Protein AF-0000000083109518 (afdb_homodimer)

Radius of gyration: 21.61 Å; Cα contacts (8 Å, |Δi|>4): 965; chains: 2; bounding box: 37×69×48 Å

Nearest PDB structures (foldseek):
  7pvi-assembly1_BBB  TM=9.548E-01  e=1.052E-19  Coxiella burnetii RSA 493
  2c0z-assembly1_A-2  TM=9.349E-01  e=2.456E-20  Streptomyces niveus NCIMB 11891
  1dzt-assembly1_B  TM=9.595E-01  e=1.741E-19  Salmonella enterica subsp. enterica serovar Typhimurium
  6c46-assembly3_E-2  TM=9.331E-01  e=9.950E-20  Elizabethkingia anophelis NUHP1
  3ryk-assembly1_B  TM=9.594E-01  e=7.460E-19  Bacillus anthracis str. Ames

pLDDT: mean 97.0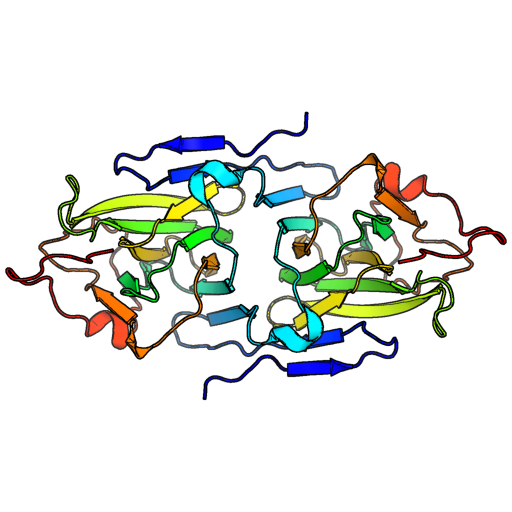, std 6.43, range [34.53, 98.94]

Secondary structure (DSSP, 8-state):
---PPEEEE-SSTT-EEEE---EEETTEEEEEEEETTTTHHHHTT----EEEEEEE-STTBEEEEEEE-TTS---EEEEEEESEEEEEEEE-BTT-TTTT-EEEEEEETTS-EEEEE-TTEEEEEEESSTTEEEEEEESS---GGGEEE--TT-TTT----SS--B---HHHHTPPP--TT---B--/---PPEEEE-SSTT-EEEE---EEETTEEEEEEEETTTTHHHHTT----EEEEEEE-STTBEEEEEEE-TTS---EEEEEEESEEEEEEEE-BTT-TTTT-EEEEEEETTS-EEEEE-TTEEEEEEESSTTEEEEEEESS---GGGEEE--TT-TTT----SS--B---HHHHTPPP--TT---B--

InterPro domains:
  IPR000888 dTDP-4-dehydrorhamnose 3,5-epimerase-like [PF00908] (10-177)
  IPR000888 dTDP-4-dehydrorhamnose 3,5-epimerase-like [PTHR21047] (5-179)
  IPR000888 dTDP-4-dehydrorhamnose 3,5-epimerase-like [cd00438] (10-175)
  IPR011051 RmlC-like cupin domain superfamily [SSF51182] (5-178)
  IPR014710 RmlC-like jelly roll fold [G3DSA:2.60.120.10] (5-183)

Organism: NCBI:txid185642

Solvent-accessible surface area (backbone atoms only — not comparable to full-atom values): 19608 Å² total; per-residue (Å²): 126,81,82,70,67,44,79,40,84,50,97,47,87,81,35,32,39,35,37,41,63,70,47,72,57,95,47,33,37,41,31,62,76,43,42,50,76,79,40,32,91,78,49,61,90,62,50,67,30,26,29,37,39,37,36,34,46,42,53,21,22,35,52,45,25,38,34,37,38,72,97,47,41,34,36,38,38,38,32,32,70,29,45,26,32,44,37,36,39,31,33,29,32,44,87,42,96,54,53,56,39,68,52,72,43,81,35,32,43,88,62,48,46,29,48,36,38,46,58,38,35,32,37,31,36,30,26,70,26,54,56,15,25,37,40,37,42,21,47,33,63,92,49,78,92,36,53,46,58,36,31,66,76,25,74,85,58,56,65,83,66,92,50,73,76,37,72,56,51,73,68,40,70,64,34,55,66,87,51,94,79,63,66,57,40,74,126,126,79,83,70,67,44,80,40,84,49,98,49,86,81,34,32,40,35,37,40,63,70,45,72,59,95,46,33,36,40,32,61,77,42,43,49,79,79,41,31,90,78,49,61,88,60,50,66,30,28,29,36,38,36,37,34,47,43,53,21,22,36,50,45,26,37,31,39,38,71,98,46,41,35,37,38,38,37,33,31,70,30,45,27,32,43,38,36,39,32,32,30,31,44,88,42,95,52,53,57,39,67,54,72,44,81,35,31,44,89,63,50,47,29,47,36,38,46,59,38,35,34,36,30,36,29,27,69,26,55,56,15,24,39,40,37,43,22,46,33,64,92,50,78,92,37,52,48,56,38,31,66,78,25,75,87,59,56,64,83,66,92,52,72,78,38,73,55,50,74,69,40,69,62,33,54,67,85,51,93,78,62,68,57,40,73,128

Foldseek 3Di:
DQDFWDWADDPFPLWIKIAWDWDADPVGIDIDLDDCVSCCVNQPPFDFDDKDKDWAADAQEKEFQKAFAPPQFKKKKKAKQAAKKWKKKAAQEFPGPRHLEMDTDIHHHPRRMITIGGGQITIMMGGRDGGIMMMMTIRGDDDPVGMAGEAPPQVSNNDDDPDNHDDYDPVNHPHDHDDPPRRGHYD/DQDFWDWADDPFPLWIKIAWDWDADPVGIDIDLDDCVSCCVNQPPFDFDDKDKDWAADAQEKEFQKAFAPPQFKKKKKAKQAAKKWKKKAAQEFPGPCHLEMDTDIHHHPRRMITIGGGQITIMMGGRDGGIMMMMTIRGDDDPVGMAGEAPPAVSNNDDDPDNHDDYDPVNHPHDHDDPPRRGHYD

Structure (mmCIF, N/CA/C/O backbone):
data_AF-0000000083109518-model_v1
#
loop_
_entity.id
_entity.type
_entity.pdbx_description
1 polymer 'dTDP-4-dehydrorhamnose 3,5-epimerase'
#
loop_
_atom_site.group_PDB
_atom_site.id
_atom_site.type_symbol
_atom_site.label_atom_id
_atom_site.label_alt_id
_atom_site.label_comp_id
_atom_site.label_asym_id
_atom_site.label_entity_id
_atom_site.label_seq_id
_atom_site.pdbx_PDB_ins_code
_atom_site.Cartn_x
_atom_site.Cartn_y
_atom_site.Cartn_z
_atom_site.occupancy
_atom_site.B_iso_or_equiv
_atom_site.auth_seq_id
_atom_site.auth_comp_id
_atom_site.auth_asym_id
_atom_site.auth_atom_id
_atom_site.pdbx_PDB_model_num
ATOM 1 N N . MET A 1 1 ? 0.951 -18.609 16.203 1 34.62 1 MET A N 1
ATOM 2 C CA . MET A 1 1 ? 0.226 -17.359 16.312 1 34.62 1 MET A CA 1
ATOM 3 C C . MET A 1 1 ? 0.964 -16.234 15.586 1 34.62 1 MET A C 1
ATOM 5 O O . MET A 1 1 ? 2.096 -15.898 15.938 1 34.62 1 MET A O 1
ATOM 9 N N . GLY A 1 2 ? 1.002 -16.172 14.336 1 49.41 2 GLY A N 1
ATOM 10 C CA . GLY A 1 2 ? 1.868 -15.227 13.656 1 49.41 2 GLY A CA 1
ATOM 11 C C . GLY A 1 2 ? 1.838 -13.844 14.281 1 49.41 2 GLY A C 1
ATOM 12 O O . GLY A 1 2 ? 0.855 -13.461 14.922 1 49.41 2 GLY A O 1
ATOM 13 N N . ASP A 1 3 ? 2.959 -13.141 14.539 1 65.94 3 ASP A N 1
ATOM 14 C CA . ASP A 1 3 ? 3.111 -11.953 15.367 1 65.94 3 ASP A CA 1
ATOM 15 C C . ASP A 1 3 ? 2.195 -10.828 14.891 1 65.94 3 ASP A C 1
ATOM 17 O O . ASP A 1 3 ? 2.17 -10.508 13.695 1 65.94 3 ASP A O 1
ATOM 21 N N . ARG A 1 4 ? 0.97 -10.477 15.562 1 85.56 4 ARG A N 1
ATOM 22 C CA . ARG A 1 4 ? 0.006 -9.391 15.398 1 85.56 4 ARG A CA 1
ATOM 23 C C . ARG A 1 4 ? 0.699 -8.031 15.438 1 85.56 4 ARG A C 1
ATOM 25 O O . ARG A 1 4 ? 1.748 -7.879 16.062 1 85.56 4 ARG A O 1
ATOM 32 N N . MET A 1 5 ? 0.132 -7.145 14.703 1 97 5 MET A N 1
ATOM 33 C CA . MET A 1 5 ? 0.618 -5.77 14.75 1 97 5 MET A CA 1
ATOM 34 C C . MET A 1 5 ? 0.521 -5.203 16.156 1 97 5 MET A C 1
ATOM 36 O O . MET A 1 5 ? -0.454 -5.461 16.875 1 97 5 MET A O 1
ATOM 40 N N . LYS A 1 6 ? 1.567 -4.52 16.641 1 97.69 6 LYS A N 1
ATOM 41 C CA . LYS A 1 6 ? 1.566 -3.842 17.922 1 97.69 6 LYS A CA 1
ATOM 42 C C . LYS A 1 6 ? 1.083 -2.4 17.797 1 97.69 6 LYS A C 1
ATOM 44 O O . LYS A 1 6 ? 1.594 -1.645 16.969 1 97.69 6 LYS A O 1
ATOM 49 N N . ILE A 1 7 ? 0.117 -2.053 18.578 1 98.19 7 ILE A N 1
ATOM 50 C CA . ILE A 1 7 ? -0.426 -0.698 18.562 1 98.19 7 ILE A CA 1
ATOM 51 C C . ILE A 1 7 ? 0.072 0.06 19.797 1 98.19 7 ILE A C 1
ATOM 53 O O . ILE A 1 7 ? -0.137 -0.379 20.938 1 98.19 7 ILE A O 1
ATOM 57 N N . LEU A 1 8 ? 0.735 1.133 19.609 1 98.38 8 LEU A N 1
ATOM 58 C CA . LEU A 1 8 ? 1.332 1.926 20.688 1 98.38 8 LEU A CA 1
ATOM 59 C C . LEU A 1 8 ? 0.688 3.307 20.766 1 98.38 8 LEU A C 1
ATOM 61 O O . LEU A 1 8 ? 0.347 3.895 19.734 1 98.38 8 LEU A O 1
ATOM 65 N N . ASP A 1 9 ? 0.615 3.818 21.953 1 98.5 9 ASP A N 1
ATOM 66 C CA . ASP A 1 9 ? 0.083 5.16 22.156 1 98.5 9 ASP A CA 1
ATOM 67 C C . ASP A 1 9 ? 1.121 6.223 21.797 1 98.5 9 ASP A C 1
ATOM 69 O O . ASP A 1 9 ? 2.326 5.977 21.891 1 98.5 9 ASP A O 1
ATOM 73 N N . THR A 1 10 ? 0.633 7.32 21.375 1 98.62 10 THR A N 1
ATOM 74 C CA . THR A 1 10 ? 1.399 8.562 21.328 1 98.62 10 THR A CA 1
ATOM 75 C C . THR A 1 10 ? 0.906 9.539 22.391 1 98.62 10 THR A C 1
ATOM 77 O O . THR A 1 10 ? -0.062 9.25 23.109 1 98.62 10 THR A O 1
ATOM 80 N N . PRO A 1 11 ? 1.556 10.672 22.5 1 98.44 11 PRO A N 1
ATOM 81 C CA . PRO A 1 11 ? 1.089 11.641 23.5 1 98.44 11 PRO A CA 1
ATOM 82 C C . PRO A 1 11 ? -0.276 12.227 23.156 1 98.44 11 PRO A C 1
ATOM 84 O O . PRO A 1 11 ? -0.896 12.891 23.984 1 98.44 11 PRO A O 1
ATOM 87 N N . ILE A 1 12 ? -0.712 12.102 21.969 1 98.75 12 ILE A N 1
ATOM 88 C CA . ILE A 1 12 ? -2.01 12.625 21.562 1 98.75 12 ILE A CA 1
ATOM 89 C C . ILE A 1 12 ? -3.004 11.484 21.391 1 98.75 12 ILE A C 1
ATOM 91 O O . ILE A 1 12 ? -2.756 10.539 20.641 1 98.75 12 ILE A O 1
ATOM 95 N N . ALA A 1 13 ? -4.148 11.648 21.984 1 97.19 13 ALA A N 1
ATOM 96 C CA . ALA A 1 13 ? -5.172 10.602 21.969 1 97.19 13 ALA A CA 1
ATOM 97 C C . ALA A 1 13 ? -5.59 10.258 20.547 1 97.19 13 ALA A C 1
ATOM 99 O O . ALA A 1 13 ? -5.715 11.148 19.703 1 97.19 13 ALA A O 1
ATOM 100 N N . ASP A 1 14 ? -5.812 8.938 20.203 1 97.62 14 ASP A N 1
ATOM 101 C CA . ASP A 1 14 ? -6.328 8.359 18.969 1 97.62 14 ASP A CA 1
ATOM 102 C C . ASP A 1 14 ? -5.25 8.312 17.891 1 97.62 14 ASP A C 1
ATOM 104 O O . ASP A 1 14 ? -5.395 7.613 16.891 1 97.62 14 ASP A O 1
ATOM 108 N N . LEU A 1 15 ? -4.242 9.227 18.047 1 98.81 15 LEU A N 1
ATOM 109 C CA . LEU A 1 15 ? -3.055 9.109 17.203 1 98.81 15 LEU A CA 1
ATOM 110 C C . LEU A 1 15 ? -2.186 7.938 17.656 1 98.81 15 LEU A C 1
ATOM 112 O O . LEU A 1 15 ? -1.771 7.879 18.812 1 98.81 15 LEU A O 1
ATOM 116 N N . LYS A 1 16 ? -1.93 6.996 16.75 1 98.88 16 LYS A N 1
ATOM 117 C CA . LYS A 1 16 ? -1.271 5.77 17.203 1 98.88 16 LYS A CA 1
ATOM 118 C C . LYS A 1 16 ? -0.041 5.469 16.344 1 98.88 16 LYS A C 1
ATOM 120 O O . LYS A 1 16 ? 0.032 5.867 15.188 1 98.88 16 LYS A O 1
ATOM 125 N N . LEU A 1 17 ? 0.929 4.855 16.953 1 98.88 17 LEU A N 1
ATOM 126 C CA . LEU A 1 17 ? 2.027 4.199 16.266 1 98.88 17 LEU A CA 1
ATOM 127 C C . LEU A 1 17 ? 1.794 2.693 16.172 1 98.88 17 LEU A C 1
ATOM 129 O O . LEU A 1 17 ? 1.458 2.057 17.172 1 98.88 17 LEU A O 1
ATOM 133 N N . VAL A 1 18 ? 1.899 2.137 14.977 1 98.69 18 VAL A N 1
ATOM 134 C CA . VAL A 1 18 ? 1.682 0.708 14.773 1 98.69 18 VAL A CA 1
ATOM 135 C C . VAL A 1 18 ? 2.975 0.054 14.289 1 98.69 18 VAL A C 1
ATOM 137 O O . VAL A 1 18 ? 3.637 0.567 13.383 1 98.69 18 VAL A O 1
ATOM 140 N N . GLU A 1 19 ? 3.348 -1.034 14.852 1 98.38 19 GLU A N 1
ATOM 141 C CA . GLU A 1 19 ? 4.559 -1.764 14.492 1 98.38 19 GLU A CA 1
ATOM 142 C C . GLU A 1 19 ? 4.227 -3.148 13.945 1 98.38 19 GLU A C 1
ATOM 144 O O . GLU A 1 19 ? 3.521 -3.926 14.594 1 98.38 19 GLU A O 1
ATOM 149 N N . SER A 1 20 ? 4.746 -3.414 12.773 1 97.88 20 SER A N 1
ATOM 150 C CA . SER A 1 20 ? 4.66 -4.754 12.195 1 97.88 20 SER A CA 1
ATOM 151 C C . SER A 1 20 ? 5.922 -5.562 12.484 1 97.88 20 SER A C 1
ATOM 153 O O . SER A 1 20 ? 6.918 -5.016 12.969 1 97.88 20 SER A O 1
ATOM 155 N N . THR A 1 21 ? 5.809 -6.816 12.219 1 95.44 21 THR A N 1
ATOM 156 C CA . THR A 1 21 ? 6.957 -7.699 12.383 1 95.44 21 THR A CA 1
ATOM 157 C C . THR A 1 21 ? 7.371 -8.305 11.039 1 95.44 21 THR A C 1
ATOM 159 O O . THR A 1 21 ? 6.676 -9.164 10.5 1 95.44 21 THR A O 1
ATOM 162 N N . PRO A 1 22 ? 8.5 -7.875 10.594 1 96.19 22 PRO A N 1
ATOM 163 C CA . PRO A 1 22 ? 8.969 -8.453 9.336 1 96.19 22 PRO A CA 1
ATOM 164 C C . PRO A 1 22 ? 9.469 -9.891 9.5 1 96.19 22 PRO A C 1
ATOM 166 O O . PRO A 1 22 ? 10.078 -10.227 10.516 1 96.19 22 PRO A O 1
ATOM 169 N N . HIS A 1 23 ? 9.141 -10.75 8.547 1 95.44 23 HIS A N 1
ATOM 170 C CA . HIS A 1 23 ? 9.773 -12.055 8.398 1 95.44 23 HIS A CA 1
ATOM 171 C C . HIS A 1 23 ? 10.961 -11.984 7.445 1 95.44 23 HIS A C 1
ATOM 173 O O . HIS A 1 23 ? 10.82 -11.539 6.305 1 95.44 23 HIS A O 1
ATOM 179 N N . ARG A 1 24 ? 12.047 -12.484 7.922 1 95.12 24 ARG A N 1
ATOM 180 C CA . ARG A 1 24 ? 13.266 -12.406 7.113 1 95.12 24 ARG A CA 1
ATOM 181 C C . ARG A 1 24 ? 13.867 -13.789 6.895 1 95.12 24 ARG A C 1
ATOM 183 O O . ARG A 1 24 ? 13.82 -14.641 7.785 1 95.12 24 ARG A O 1
ATOM 190 N N . ASP A 1 25 ? 14.383 -14.031 5.691 1 93.62 25 ASP A N 1
ATOM 191 C CA . ASP A 1 25 ? 15.156 -15.219 5.344 1 93.62 25 ASP A CA 1
ATOM 192 C C . ASP A 1 25 ? 16.219 -14.898 4.289 1 93.62 25 ASP A C 1
ATOM 194 O O . ASP A 1 25 ? 16.516 -13.727 4.051 1 93.62 25 ASP A O 1
ATOM 198 N N . ALA A 1 26 ? 16.844 -15.906 3.721 1 92.69 26 ALA A N 1
ATOM 199 C CA . ALA A 1 26 ? 17.953 -15.703 2.801 1 92.69 26 ALA A CA 1
ATOM 200 C C . ALA A 1 26 ? 17.5 -14.984 1.534 1 92.69 26 ALA A C 1
ATOM 202 O O . ALA A 1 26 ? 18.297 -14.352 0.843 1 92.69 26 ALA A O 1
ATOM 203 N N . ARG A 1 27 ? 16.297 -15.031 1.227 1 94.19 27 ARG A N 1
ATOM 204 C CA . ARG A 1 27 ? 15.766 -14.445 -0.001 1 94.19 27 ARG A CA 1
ATOM 205 C C . ARG A 1 27 ? 15.461 -12.961 0.184 1 94.19 27 ARG A C 1
ATOM 207 O O . ARG A 1 27 ? 15.273 -12.234 -0.793 1 94.19 27 ARG A O 1
ATOM 214 N N . GLY A 1 28 ? 15.289 -12.477 1.465 1 96.88 28 GLY A N 1
ATOM 215 C CA . GLY A 1 28 ? 14.938 -11.102 1.771 1 96.88 28 GLY A CA 1
ATOM 216 C C . GLY A 1 28 ? 13.969 -10.977 2.934 1 96.88 28 GLY A C 1
ATOM 217 O O . GLY A 1 28 ? 14.234 -11.492 4.023 1 96.88 28 GLY A O 1
ATOM 218 N N . ALA A 1 29 ? 12.906 -10.266 2.623 1 97.19 29 ALA A N 1
ATOM 219 C CA . ALA A 1 29 ? 11.977 -10.016 3.725 1 97.19 29 ALA A CA 1
ATOM 220 C C . ALA A 1 29 ? 10.539 -9.984 3.23 1 97.19 29 ALA A C 1
ATOM 222 O O . ALA A 1 29 ? 10.281 -9.797 2.037 1 97.19 29 ALA A O 1
ATOM 223 N N . PHE A 1 30 ? 9.672 -10.273 4.082 1 97.19 30 PHE A N 1
ATOM 224 C CA . PHE A 1 30 ? 8.227 -10.164 3.904 1 97.19 30 PHE A CA 1
ATOM 225 C C . PHE A 1 30 ? 7.578 -9.523 5.125 1 97.19 30 PHE A C 1
ATOM 227 O O . PHE A 1 30 ? 7.844 -9.922 6.258 1 97.19 30 PHE A O 1
ATOM 234 N N . VAL A 1 31 ? 6.723 -8.492 4.887 1 97.31 31 VAL A N 1
ATOM 235 C CA . VAL A 1 31 ? 6.117 -7.789 6.016 1 97.31 31 VAL A CA 1
ATOM 236 C C . VAL A 1 31 ? 4.66 -7.465 5.703 1 97.31 31 VAL A C 1
ATOM 238 O O . VAL A 1 31 ? 4.332 -7.074 4.578 1 97.31 31 VAL A O 1
ATOM 241 N N . ARG A 1 32 ? 3.762 -7.715 6.652 1 97.81 32 ARG A N 1
ATOM 242 C CA . ARG A 1 32 ? 2.375 -7.27 6.574 1 97.81 32 ARG A CA 1
ATOM 243 C C . ARG A 1 32 ? 2.256 -5.789 6.93 1 97.81 32 ARG A C 1
ATOM 245 O O . ARG A 1 32 ? 2.391 -5.414 8.094 1 97.81 32 ARG A O 1
ATOM 252 N N . LEU A 1 33 ? 1.925 -4.992 5.93 1 98.25 33 LEU A N 1
ATOM 253 C CA . LEU A 1 33 ? 1.894 -3.547 6.125 1 98.25 33 LEU A CA 1
ATOM 254 C C . LEU A 1 33 ? 0.549 -3.105 6.695 1 98.25 33 LEU A C 1
ATOM 256 O O . LEU A 1 33 ? 0.448 -2.035 7.301 1 98.25 33 LEU A O 1
ATOM 260 N N . PHE A 1 34 ? -0.422 -3.826 6.422 1 98.75 34 PHE A N 1
ATOM 261 C CA . PHE A 1 34 ? -1.796 -3.525 6.805 1 98.75 34 PHE A CA 1
ATOM 262 C C . PHE A 1 34 ? -2.607 -4.805 6.961 1 98.75 34 PHE A C 1
ATOM 264 O O . PHE A 1 34 ? -2.471 -5.734 6.164 1 98.75 34 PHE A O 1
ATOM 271 N N . CYS A 1 35 ? -3.398 -4.883 7.941 1 98.44 35 CYS A N 1
ATOM 272 C CA . CYS A 1 35 ? -4.371 -5.945 8.156 1 98.44 35 CYS A CA 1
ATOM 273 C C . CYS A 1 35 ? -5.641 -5.398 8.797 1 98.44 35 CYS A C 1
ATOM 275 O O . CYS A 1 35 ? -5.633 -5.004 9.969 1 98.44 35 CYS A O 1
ATOM 277 N N . ALA A 1 36 ? -6.734 -5.434 8.047 1 98.44 36 ALA A N 1
ATOM 278 C CA . ALA A 1 36 ? -7.984 -4.855 8.531 1 98.44 36 ALA A CA 1
ATOM 279 C C . ALA A 1 36 ? -8.445 -5.539 9.812 1 98.44 36 ALA A C 1
ATOM 281 O O . ALA A 1 36 ? -9.016 -4.895 10.695 1 98.44 36 ALA A O 1
ATOM 282 N N . GLN A 1 37 ? -8.227 -6.824 9.898 1 97.38 37 GLN A N 1
ATOM 283 C CA . GLN A 1 37 ? -8.625 -7.566 11.086 1 97.38 37 GLN A CA 1
ATOM 284 C C . GLN A 1 37 ? -7.805 -7.141 12.305 1 97.38 37 GLN A C 1
ATOM 286 O O . GLN A 1 37 ? -8.359 -6.871 13.367 1 97.38 37 GLN A O 1
ATOM 291 N N . GLU A 1 38 ? -6.523 -7.051 12.172 1 97.38 38 GLU A N 1
ATOM 292 C CA . GLU A 1 38 ? -5.648 -6.715 13.289 1 97.38 38 GLU A CA 1
ATOM 293 C C . GLU A 1 38 ? -5.828 -5.258 13.711 1 97.38 38 GLU A C 1
ATOM 295 O O . GLU A 1 38 ? -5.664 -4.922 14.883 1 97.38 38 GLU A O 1
ATOM 300 N N . LEU A 1 39 ? -6.219 -4.391 12.797 1 98.19 39 LEU A N 1
ATOM 301 C CA . LEU A 1 39 ? -6.371 -2.969 13.078 1 98.19 39 LEU A CA 1
ATOM 302 C C . LEU A 1 39 ? -7.832 -2.625 13.359 1 98.19 39 LEU A C 1
ATOM 304 O O . LEU A 1 39 ? -8.18 -1.449 13.492 1 98.19 39 LEU A O 1
ATOM 308 N N . SER A 1 40 ? -8.727 -3.57 13.477 1 97.38 40 SER A N 1
ATOM 309 C CA . SER A 1 40 ? -10.172 -3.361 13.578 1 97.38 40 SER A CA 1
ATOM 310 C C . SER A 1 40 ? -10.516 -2.457 14.758 1 97.38 40 SER A C 1
ATOM 312 O O . SER A 1 40 ? -11.445 -1.648 14.672 1 97.38 40 SER A O 1
ATOM 314 N N . PRO A 1 41 ? -9.789 -2.521 15.891 1 96.81 41 PRO A N 1
ATOM 315 C CA . PRO A 1 41 ? -10.141 -1.63 17 1 96.81 41 PRO A CA 1
ATOM 316 C C . PRO A 1 41 ? -9.969 -0.154 16.641 1 96.81 41 PRO A C 1
ATOM 318 O O . PRO A 1 41 ? -10.633 0.706 17.219 1 96.81 41 PRO A O 1
ATOM 321 N N . LEU A 1 42 ? -9.102 0.144 15.711 1 97.75 42 LEU A N 1
ATOM 322 C CA . LEU A 1 42 ? -8.828 1.521 15.312 1 97.75 42 LEU A CA 1
ATOM 323 C C . LEU A 1 42 ? -9.633 1.895 14.07 1 97.75 42 LEU A C 1
ATOM 325 O O . LEU A 1 42 ? -10.125 3.018 13.961 1 97.75 42 LEU A O 1
ATOM 329 N N . LEU A 1 43 ? -9.766 0.968 13.164 1 97.81 43 LEU A N 1
ATOM 330 C CA . LEU A 1 43 ? -10.367 1.204 11.859 1 97.81 43 LEU A CA 1
ATOM 331 C C . LEU A 1 43 ? -11.891 1.273 11.969 1 97.81 43 LEU A C 1
ATOM 333 O O . LEU A 1 43 ? -12.531 2.045 11.258 1 97.81 43 LEU A O 1
ATOM 337 N N . GLY A 1 44 ? -12.453 0.46 12.805 1 97.06 44 GLY A N 1
ATOM 338 C CA . GLY A 1 44 ? -13.898 0.331 12.836 1 97.06 44 GLY A CA 1
ATOM 339 C C . GLY A 1 44 ? -14.484 -0.153 11.523 1 97.06 44 GLY A C 1
ATOM 340 O O . GLY A 1 44 ? -14.062 -1.18 10.992 1 97.06 44 GLY A O 1
ATOM 341 N N . HIS A 1 45 ? -15.398 0.688 11 1 96.19 45 HIS A N 1
ATOM 342 C CA . HIS A 1 45 ? -16.109 0.297 9.781 1 96.19 45 HIS A CA 1
ATOM 343 C C . HIS A 1 45 ? -15.422 0.863 8.539 1 96.19 45 HIS A C 1
ATOM 345 O O . HIS A 1 45 ? -15.867 0.625 7.418 1 96.19 45 HIS A O 1
ATOM 351 N N . ARG A 1 46 ? -14.414 1.546 8.734 1 98.12 46 ARG A N 1
ATOM 352 C CA . ARG A 1 46 ? -13.742 2.211 7.621 1 98.12 46 ARG A CA 1
ATOM 353 C C . ARG A 1 46 ? -13.047 1.198 6.715 1 98.12 46 ARG A C 1
ATOM 355 O O . ARG A 1 46 ? -12.672 0.115 7.164 1 98.12 46 ARG A O 1
ATOM 362 N N . GLN A 1 47 ? -12.945 1.531 5.457 1 98.38 47 GLN A N 1
ATOM 363 C CA . GLN A 1 47 ? -12.258 0.745 4.441 1 98.38 47 GLN A CA 1
ATOM 364 C C . GLN A 1 47 ? -11.195 1.578 3.729 1 98.38 47 GLN A C 1
ATOM 366 O O . GLN A 1 47 ? -11.281 2.807 3.689 1 98.38 47 GLN A O 1
ATOM 371 N N . ILE A 1 48 ? -10.18 0.92 3.191 1 98.88 48 ILE A N 1
ATOM 372 C CA . ILE A 1 48 ? -9.195 1.638 2.387 1 98.88 48 ILE A CA 1
ATOM 373 C C . ILE A 1 48 ? -9.828 2.078 1.069 1 98.88 48 ILE A C 1
ATOM 375 O O . ILE A 1 48 ? -10.219 1.243 0.251 1 98.88 48 ILE A O 1
ATOM 379 N N . ALA A 1 49 ? -9.914 3.35 0.906 1 98.69 49 ALA A N 1
ATOM 380 C CA . ALA A 1 49 ? -10.531 3.914 -0.293 1 98.69 49 ALA A CA 1
ATOM 381 C C . ALA A 1 49 ? -9.484 4.211 -1.36 1 98.69 49 ALA A C 1
ATOM 383 O O . ALA A 1 49 ? -9.742 4.051 -2.555 1 98.69 49 ALA A O 1
ATOM 384 N N . GLN A 1 50 ? -8.359 4.645 -0.891 1 98.5 50 GLN A N 1
ATOM 385 C CA . GLN A 1 50 ? -7.312 5.129 -1.781 1 98.5 50 GLN A CA 1
ATOM 386 C C . GLN A 1 50 ? -5.93 4.906 -1.176 1 98.5 50 GLN A C 1
ATOM 388 O O . GLN A 1 50 ? -5.758 4.977 0.043 1 98.5 50 GLN A O 1
ATOM 393 N N . ILE A 1 51 ? -4.93 4.559 -2 1 98.81 51 ILE A N 1
ATOM 394 C CA . ILE A 1 51 ? -3.541 4.398 -1.587 1 98.81 51 ILE A CA 1
ATOM 395 C C . ILE A 1 51 ? -2.639 5.262 -2.467 1 98.81 51 ILE A C 1
ATOM 397 O O . ILE A 1 51 ? -2.729 5.211 -3.697 1 98.81 51 ILE A O 1
ATOM 401 N N . ASN A 1 52 ? -1.811 6.039 -1.839 1 98.56 52 ASN A N 1
ATOM 402 C CA . ASN A 1 52 ? -0.885 6.902 -2.562 1 98.56 52 ASN A CA 1
ATOM 403 C C . ASN A 1 52 ? 0.565 6.613 -2.184 1 98.56 52 ASN A C 1
ATOM 405 O O . ASN A 1 52 ? 0.832 6.031 -1.131 1 98.56 52 ASN A O 1
ATOM 409 N N . HIS A 1 53 ? 1.425 6.945 -3.098 1 98.62 53 HIS A N 1
ATOM 410 C CA . HIS A 1 53 ? 2.871 6.828 -2.953 1 98.62 53 HIS A CA 1
ATOM 411 C C . HIS A 1 53 ? 3.572 8.117 -3.369 1 98.62 53 HIS A C 1
ATOM 413 O O . HIS A 1 53 ? 3.252 8.695 -4.41 1 98.62 53 HIS A O 1
ATOM 419 N N . SER A 1 54 ? 4.445 8.641 -2.525 1 98.38 54 SER A N 1
ATOM 420 C CA . SER A 1 54 ? 5.203 9.836 -2.875 1 98.38 54 SER A CA 1
ATOM 421 C C . SER A 1 54 ? 6.707 9.578 -2.809 1 98.38 54 SER A C 1
ATOM 423 O O . SER A 1 54 ? 7.168 8.773 -1.999 1 98.38 54 SER A O 1
ATOM 425 N N . THR A 1 55 ? 7.406 10.188 -3.639 1 98.38 55 THR A N 1
ATOM 426 C CA . THR A 1 55 ? 8.859 10.305 -3.59 1 98.38 55 THR A CA 1
ATOM 427 C C . THR A 1 55 ? 9.281 11.758 -3.383 1 98.38 55 THR A C 1
ATOM 429 O O . THR A 1 55 ? 8.836 12.648 -4.109 1 98.38 55 THR A O 1
ATOM 432 N N . THR A 1 56 ? 10.055 12 -2.406 1 98.75 56 THR A N 1
ATOM 433 C CA . THR A 1 56 ? 10.594 13.328 -2.129 1 98.75 56 THR A CA 1
ATOM 434 C C . THR A 1 56 ? 12.109 13.344 -2.307 1 98.75 56 THR A C 1
ATOM 436 O O . THR A 1 56 ? 12.836 12.703 -1.547 1 98.75 56 THR A O 1
ATOM 439 N N . SER A 1 57 ? 12.602 14.125 -3.193 1 98.25 57 SER A N 1
ATOM 440 C CA . SER A 1 57 ? 13.945 14.016 -3.748 1 98.25 57 SER A CA 1
ATOM 441 C C . SER A 1 57 ? 14.984 14.609 -2.805 1 98.25 57 SER A C 1
ATOM 443 O O . SER A 1 57 ? 16.109 14.117 -2.725 1 98.25 57 SER A O 1
ATOM 445 N N . HIS A 1 58 ? 14.57 15.68 -2.08 1 98.44 58 HIS A N 1
ATOM 446 C CA . HIS A 1 58 ? 15.602 16.422 -1.362 1 98.44 58 HIS A CA 1
ATOM 447 C C . HIS A 1 58 ? 15.367 16.391 0.144 1 98.44 58 HIS A C 1
ATOM 449 O O . HIS A 1 58 ? 14.227 16.531 0.6 1 98.44 58 HIS A O 1
ATOM 455 N N . ALA A 1 59 ? 16.5 16.219 0.841 1 98.62 59 ALA A N 1
ATOM 456 C CA . ALA A 1 59 ? 16.422 16.391 2.289 1 98.62 59 ALA A CA 1
ATOM 457 C C . ALA A 1 59 ? 16 17.812 2.656 1 98.62 59 ALA A C 1
ATOM 459 O O . ALA A 1 59 ? 16.453 18.781 2.039 1 98.62 59 ALA A O 1
ATOM 460 N N . GLY A 1 60 ? 15.172 17.906 3.656 1 98.81 60 GLY A N 1
ATOM 461 C CA . GLY A 1 60 ? 14.68 19.219 4.086 1 98.81 60 GLY A CA 1
ATOM 462 C C . GLY A 1 60 ? 13.344 19.578 3.479 1 98.81 60 GLY A C 1
ATOM 463 O O . GLY A 1 60 ? 12.664 20.484 3.961 1 98.81 60 GLY A O 1
ATOM 464 N N . ALA A 1 61 ? 12.961 18.938 2.389 1 98.81 61 ALA A N 1
ATOM 465 C CA . ALA A 1 61 ? 11.672 19.188 1.748 1 98.81 61 ALA A CA 1
ATOM 466 C C . ALA A 1 61 ? 10.516 18.922 2.709 1 98.81 61 ALA A C 1
ATOM 468 O O . ALA A 1 61 ? 10.547 17.953 3.467 1 98.81 61 ALA A O 1
ATOM 469 N N . VAL A 1 62 ? 9.531 19.797 2.656 1 98.75 62 VAL A N 1
ATOM 470 C CA . VAL A 1 62 ? 8.344 19.656 3.486 1 98.75 62 VAL A CA 1
ATOM 471 C C . VAL A 1 62 ? 7.105 19.516 2.602 1 98.75 62 VAL A C 1
ATOM 473 O O . VAL A 1 62 ? 6.918 20.312 1.672 1 98.75 62 VAL A O 1
ATOM 476 N N . ARG A 1 63 ? 6.324 18.547 2.816 1 98.56 63 ARG A N 1
ATOM 477 C CA . ARG A 1 63 ? 5.012 18.391 2.199 1 98.56 63 ARG A CA 1
ATOM 478 C C . ARG A 1 63 ? 3.904 18.453 3.246 1 98.56 63 ARG A C 1
ATOM 480 O O . ARG A 1 63 ? 3.885 17.656 4.188 1 98.56 63 ARG A O 1
ATOM 487 N N . GLY A 1 64 ? 2.791 19.25 3.072 1 96.94 64 GLY A N 1
ATOM 488 C CA . GLY A 1 64 ? 1.771 19.531 4.07 1 96.94 64 GLY A CA 1
ATOM 489 C C . GLY A 1 64 ? 1.979 20.859 4.777 1 96.94 64 GLY A C 1
ATOM 490 O O . GLY A 1 64 ? 2.834 21.656 4.383 1 96.94 64 GLY A O 1
ATOM 491 N N . MET A 1 65 ? 1.077 21.078 5.586 1 98.38 65 MET A N 1
ATOM 492 C CA . MET A 1 65 ? 0.21 20.156 6.328 1 98.38 65 MET A CA 1
ATOM 493 C C . MET A 1 65 ? -1.161 20.062 5.668 1 98.38 65 MET A C 1
ATOM 495 O O . MET A 1 65 ? -1.817 21.078 5.43 1 98.38 65 MET A O 1
ATOM 499 N N . HIS A 1 66 ? -1.754 18.844 5.457 1 98.62 66 HIS A N 1
ATOM 500 C CA . HIS A 1 66 ? -3.004 18.688 4.723 1 98.62 66 HIS A CA 1
ATOM 501 C C . HIS A 1 66 ? -4.035 17.938 5.547 1 98.62 66 HIS A C 1
ATOM 503 O O . HIS A 1 66 ? -3.68 17.094 6.375 1 98.62 66 HIS A O 1
ATOM 509 N N . PHE A 1 67 ? -5.34 18.25 5.324 1 98.56 67 PHE A N 1
ATOM 510 C CA . PHE A 1 67 ? -6.461 17.5 5.879 1 98.56 67 PHE A CA 1
ATOM 511 C C . PHE A 1 67 ? -7.703 17.656 5.008 1 98.56 67 PHE A C 1
ATOM 513 O O . PHE A 1 67 ? -7.719 18.469 4.086 1 98.56 67 PHE A O 1
ATOM 520 N N . GLN A 1 68 ? -8.641 16.828 5.184 1 98.5 68 GLN A N 1
ATOM 521 C CA . GLN A 1 68 ? -9.969 16.984 4.59 1 98.5 68 GLN A CA 1
ATOM 522 C C . GLN A 1 68 ? -11.031 17.219 5.664 1 98.5 68 GLN A C 1
ATOM 524 O O . GLN A 1 68 ? -10.984 16.594 6.727 1 98.5 68 GLN A O 1
ATOM 529 N N . ARG A 1 69 ? -11.984 18.016 5.383 1 98.31 69 ARG A N 1
ATOM 530 C CA . ARG A 1 69 ? -13.086 18.312 6.289 1 98.31 69 ARG A CA 1
ATOM 531 C C . ARG A 1 69 ? -14.234 17.328 6.082 1 98.31 69 ARG A C 1
ATOM 533 O O . ARG A 1 69 ? -14.328 16.672 5.043 1 98.31 69 ARG A O 1
ATOM 540 N N . PRO A 1 70 ? -15.094 17.266 7.137 1 98.06 70 PRO A N 1
ATOM 541 C CA . PRO A 1 70 ? -16.344 16.516 6.922 1 98.06 70 PRO A CA 1
ATOM 542 C C . PRO A 1 70 ? -17.188 17.094 5.785 1 98.06 70 PRO A C 1
ATOM 544 O O . PRO A 1 70 ? -17.156 18.312 5.547 1 98.06 70 PRO A O 1
ATOM 547 N N . PRO A 1 71 ? -17.922 16.188 5.141 1 98.19 71 PRO A N 1
ATOM 548 C CA . PRO A 1 71 ? -18.141 14.766 5.406 1 98.19 71 PRO A CA 1
ATOM 549 C C . PRO A 1 71 ? -17.062 13.875 4.801 1 98.19 71 PRO A C 1
ATOM 551 O O . PRO A 1 71 ? -17.219 12.648 4.758 1 98.19 71 PRO A O 1
ATOM 554 N N . HIS A 1 72 ? -15.922 14.398 4.379 1 98.31 72 HIS A N 1
ATOM 555 C CA . HIS A 1 72 ? -14.891 13.594 3.729 1 98.31 72 HIS A CA 1
ATOM 556 C C . HIS A 1 72 ? -13.609 13.562 4.559 1 98.31 72 HIS A C 1
ATOM 558 O O . HIS A 1 72 ? -12.516 13.461 4.008 1 98.31 72 HIS A O 1
ATOM 564 N N . ALA A 1 73 ? -13.789 13.789 5.879 1 98.69 73 ALA A N 1
ATOM 565 C CA . ALA A 1 73 ? -12.641 13.602 6.762 1 98.69 73 ALA A CA 1
ATOM 566 C C . ALA A 1 73 ? -12.078 12.188 6.637 1 98.69 73 ALA A C 1
ATOM 568 O O . ALA A 1 73 ? -12.836 11.219 6.523 1 98.69 73 ALA A O 1
ATOM 569 N N . GLU A 1 74 ? -10.758 12.086 6.66 1 98.56 74 GLU A N 1
ATOM 570 C CA . GLU A 1 74 ? -10.141 10.789 6.363 1 98.56 74 GLU A CA 1
ATOM 571 C C . GLU A 1 74 ? -9.156 10.383 7.461 1 98.56 74 GLU A C 1
ATOM 573 O O . GLU A 1 74 ? -8.484 11.234 8.039 1 98.56 74 GLU A O 1
ATOM 578 N N . MET A 1 75 ? -9.117 9.109 7.773 1 98.75 75 MET A N 1
ATOM 579 C CA . MET A 1 75 ? -7.973 8.516 8.453 1 98.75 75 MET A CA 1
ATOM 580 C C . MET A 1 75 ? -6.836 8.25 7.465 1 98.75 75 MET A C 1
ATOM 582 O O . MET A 1 75 ? -7.078 7.816 6.336 1 98.75 75 MET A O 1
ATOM 586 N N . LYS A 1 76 ? -5.59 8.508 7.891 1 98.88 76 LYS A N 1
ATOM 587 C CA . LYS A 1 76 ? -4.383 8.219 7.121 1 98.88 76 LYS A CA 1
ATOM 588 C C . LYS A 1 76 ? -3.48 7.238 7.867 1 98.88 76 LYS A C 1
ATOM 590 O O . LYS A 1 76 ? -3.303 7.352 9.078 1 98.88 76 LYS A O 1
ATOM 595 N N . MET A 1 77 ? -2.979 6.293 7.191 1 98.94 77 MET A N 1
ATOM 596 C CA . MET A 1 77 ? -1.945 5.391 7.691 1 98.94 77 MET A CA 1
ATOM 597 C C . MET A 1 77 ? -0.68 5.488 6.844 1 98.94 77 MET A C 1
ATOM 599 O O . MET A 1 77 ? -0.696 5.16 5.656 1 98.94 77 MET A O 1
ATOM 603 N N . VAL A 1 78 ? 0.39 5.914 7.492 1 98.94 78 VAL A N 1
ATOM 604 C CA . VAL A 1 78 ? 1.554 6.363 6.734 1 98.94 78 VAL A CA 1
ATOM 605 C C . VAL A 1 78 ? 2.77 5.516 7.105 1 98.94 78 VAL A C 1
ATOM 607 O O . VAL A 1 78 ? 3.049 5.305 8.289 1 98.94 78 VAL A O 1
ATOM 610 N N . ARG A 1 79 ? 3.441 5.008 6.133 1 98.88 79 ARG A N 1
ATOM 611 C CA . ARG A 1 79 ? 4.703 4.293 6.301 1 98.88 79 ARG A CA 1
ATOM 612 C C . ARG A 1 79 ? 5.797 4.898 5.43 1 98.88 79 ARG A C 1
ATOM 614 O O . ARG A 1 79 ? 5.516 5.434 4.355 1 98.88 79 ARG A O 1
ATOM 621 N N . CYS A 1 80 ? 7.023 4.812 5.898 1 98.88 80 CYS A N 1
ATOM 622 C CA . CYS A 1 80 ? 8.18 5.152 5.078 1 98.88 80 CYS A CA 1
ATOM 623 C C . CYS A 1 80 ? 8.773 3.908 4.43 1 98.88 80 CYS A C 1
ATOM 625 O O . CYS A 1 80 ? 9.242 3.004 5.125 1 98.88 80 CYS A O 1
ATOM 627 N N . LEU A 1 81 ? 8.805 3.867 3.123 1 98.31 81 LEU A N 1
ATOM 628 C CA . LEU A 1 81 ? 9.281 2.703 2.387 1 98.31 81 LEU A CA 1
ATOM 629 C C . LEU A 1 81 ? 10.781 2.816 2.111 1 98.31 81 LEU A C 1
ATOM 631 O O . LEU A 1 81 ? 11.469 1.804 1.973 1 98.31 81 LEU A O 1
ATOM 635 N N . ARG A 1 82 ? 11.219 4.008 1.94 1 98 82 ARG A N 1
ATOM 636 C CA . ARG A 1 82 ? 12.609 4.324 1.656 1 98 82 ARG A CA 1
ATOM 637 C C . ARG A 1 82 ? 13.031 5.621 2.34 1 98 82 ARG A C 1
ATOM 639 O O . ARG A 1 82 ? 12.242 6.562 2.432 1 98 82 ARG A O 1
ATOM 646 N N . GLY A 1 83 ? 14.32 5.691 2.711 1 98.62 83 GLY A N 1
ATOM 647 C CA . GLY A 1 83 ? 14.828 6.895 3.348 1 98.62 83 GLY A CA 1
ATOM 648 C C . GLY A 1 83 ? 14.352 7.062 4.777 1 98.62 83 GLY A C 1
ATOM 649 O O . GLY A 1 83 ? 14.367 6.105 5.555 1 98.62 83 GLY A O 1
ATOM 650 N N . ARG A 1 84 ? 14.109 8.305 5.059 1 98.88 84 ARG A N 1
ATOM 651 C CA . ARG A 1 84 ? 13.727 8.703 6.41 1 98.88 84 ARG A CA 1
ATOM 652 C C . ARG A 1 84 ? 12.945 10.016 6.398 1 98.88 84 ARG A C 1
ATOM 654 O O . ARG A 1 84 ? 13.305 10.945 5.676 1 98.88 84 ARG A O 1
ATOM 661 N N . VAL A 1 85 ? 11.961 10.039 7.27 1 98.94 85 VAL A N 1
ATOM 662 C CA . VAL A 1 85 ? 11.156 11.258 7.309 1 98.94 85 VAL A CA 1
ATOM 663 C C . VAL A 1 85 ? 10.797 11.594 8.75 1 98.94 85 VAL A C 1
ATOM 665 O O . VAL A 1 85 ? 10.875 10.734 9.633 1 98.94 85 VAL A O 1
ATOM 668 N N . TRP A 1 86 ? 10.531 12.867 8.953 1 98.94 86 TRP A N 1
ATOM 669 C CA . TRP A 1 86 ? 9.844 13.398 10.125 1 98.94 86 TRP A CA 1
ATOM 670 C C . TRP A 1 86 ? 8.352 13.602 9.836 1 98.94 86 TRP A C 1
ATOM 672 O O . TRP A 1 86 ? 7.961 14.594 9.219 1 98.94 86 TRP A O 1
ATOM 682 N N . ASP A 1 87 ? 7.547 12.656 10.328 1 98.94 87 ASP A N 1
ATOM 683 C CA . ASP A 1 87 ? 6.125 12.625 10 1 98.94 87 ASP A CA 1
ATOM 684 C C . ASP A 1 87 ? 5.293 13.289 11.094 1 98.94 87 ASP A C 1
ATOM 686 O O . ASP A 1 87 ? 5.332 12.867 12.25 1 98.94 87 ASP A O 1
ATOM 690 N N . VAL A 1 88 ? 4.508 14.297 10.758 1 98.94 88 VAL A N 1
ATOM 691 C CA . VAL A 1 88 ? 3.895 15.18 11.742 1 98.94 88 VAL A CA 1
ATOM 692 C C . VAL A 1 88 ? 2.375 15.141 11.602 1 98.94 88 VAL A C 1
ATOM 694 O O . VAL A 1 88 ? 1.852 15.203 10.484 1 98.94 88 VAL A O 1
ATOM 697 N N . ALA A 1 89 ? 1.708 15.039 12.688 1 98.94 89 ALA A N 1
ATOM 698 C CA . ALA A 1 89 ? 0.257 15.188 12.758 1 98.94 89 ALA A CA 1
ATOM 699 C C . ALA A 1 89 ? -0.135 16.281 13.75 1 98.94 89 ALA A C 1
ATOM 701 O O . ALA A 1 89 ? 0.458 16.391 14.82 1 98.94 89 ALA A O 1
ATOM 702 N N . VAL A 1 90 ? -1.108 17.078 13.391 1 98.88 90 VAL A N 1
ATOM 703 C CA . VAL A 1 90 ? -1.646 18.141 14.234 1 98.88 90 VAL A CA 1
ATOM 704 C C . VAL A 1 90 ? -3.105 17.844 14.57 1 98.88 90 VAL A C 1
ATOM 706 O O . VAL A 1 90 ? -3.922 17.625 13.672 1 98.88 90 VAL A O 1
ATOM 709 N N . ASP A 1 91 ? -3.463 17.906 15.852 1 98.88 91 ASP A N 1
ATOM 710 C CA . ASP A 1 91 ? -4.84 17.703 16.281 1 98.88 91 ASP A CA 1
ATOM 711 C C . ASP A 1 91 ? -5.699 18.938 16.016 1 98.88 91 ASP A C 1
ATOM 713 O O . ASP A 1 91 ? -5.5 19.984 16.625 1 98.88 91 ASP A O 1
ATOM 717 N N . LEU A 1 92 ? -6.707 18.797 15.141 1 98.69 92 LEU A N 1
ATOM 718 C CA . LEU A 1 92 ? -7.578 19.906 14.797 1 98.69 92 LEU A CA 1
ATOM 719 C C . LEU A 1 92 ? -9 19.672 15.305 1 98.69 92 LEU A C 1
ATOM 721 O O . LEU A 1 92 ? -9.914 20.406 14.961 1 98.69 92 LEU A O 1
ATOM 725 N N . ARG A 1 93 ? -9.227 18.641 16.016 1 98.56 93 ARG A N 1
ATOM 726 C CA . ARG A 1 93 ? -10.578 18.297 16.453 1 98.56 93 ARG A CA 1
ATOM 727 C C . ARG A 1 93 ? -11.125 19.359 17.406 1 98.56 93 ARG A C 1
ATOM 729 O O . ARG A 1 93 ? -10.508 19.672 18.422 1 98.56 93 ARG A O 1
ATOM 736 N N . ALA A 1 94 ? -12.234 19.766 17 1 98.19 94 ALA A N 1
ATOM 737 C CA . ALA A 1 94 ? -12.883 20.781 17.844 1 98.19 94 ALA A CA 1
ATOM 738 C C . ALA A 1 94 ? -13.148 20.234 19.25 1 98.19 94 ALA A C 1
ATOM 740 O O . ALA A 1 94 ? -13.695 19.141 19.406 1 98.19 94 ALA A O 1
ATOM 741 N N . GLY A 1 95 ? -12.703 21 20.203 1 97.06 95 GLY A N 1
ATOM 742 C CA . GLY A 1 95 ? -12.977 20.641 21.594 1 97.06 95 GLY A CA 1
ATOM 743 C C . GLY A 1 95 ? -12 19.625 22.156 1 97.06 95 GLY A C 1
ATOM 744 O O . GLY A 1 95 ? -12.078 19.266 23.328 1 97.06 95 GLY A O 1
ATOM 745 N N . SER A 1 96 ? -11.094 19.188 21.359 1 98.12 96 SER A N 1
ATOM 746 C CA . SER A 1 96 ? -10.102 18.219 21.812 1 98.12 96 SER A CA 1
ATOM 747 C C . SER A 1 96 ? -9.219 18.812 22.906 1 98.12 96 SER A C 1
ATOM 749 O O . SER A 1 96 ? -8.812 19.969 22.812 1 98.12 96 SER A O 1
ATOM 751 N N . PRO A 1 97 ? -8.812 18 23.906 1 98.38 97 PRO A N 1
ATOM 752 C CA . PRO A 1 97 ? -7.879 18.484 24.922 1 98.38 97 PRO A CA 1
ATOM 753 C C . PRO A 1 97 ? -6.492 18.781 24.359 1 98.38 97 PRO A C 1
ATOM 755 O O . PRO A 1 97 ? -5.684 19.438 25.016 1 98.38 97 PRO A O 1
ATOM 758 N N . THR A 1 98 ? -6.211 18.266 23.203 1 98.62 98 THR A N 1
ATOM 759 C CA . THR A 1 98 ? -4.902 18.484 22.594 1 98.62 98 THR A CA 1
ATOM 760 C C . THR A 1 98 ? -5.027 19.297 21.312 1 98.62 98 THR A C 1
ATOM 762 O O . THR A 1 98 ? -4.219 19.156 20.391 1 98.62 98 THR A O 1
ATOM 765 N N . PHE A 1 99 ? -6.078 20.094 21.328 1 98.38 99 PHE A N 1
ATOM 766 C CA . PHE A 1 99 ? -6.332 20.953 20.188 1 98.38 99 PHE A CA 1
ATOM 767 C C . PHE A 1 99 ? -5.094 21.766 19.828 1 98.38 99 PHE A C 1
ATOM 769 O O . PHE A 1 99 ? -4.496 22.406 20.703 1 98.38 99 PHE A O 1
ATOM 776 N N . LEU A 1 100 ? -4.605 21.641 18.562 1 98.44 100 LEU A N 1
ATOM 777 C CA . LEU A 1 100 ? -3.504 22.344 17.922 1 98.44 100 LEU A CA 1
ATOM 778 C C . LEU A 1 100 ? -2.16 21.844 18.438 1 98.44 100 LEU A C 1
ATOM 780 O O . LEU A 1 100 ? -1.109 22.375 18.078 1 98.44 100 LEU A O 1
ATOM 784 N N . ARG A 1 101 ? -2.23 20.797 19.234 1 98.62 101 ARG A N 1
ATOM 785 C CA . ARG A 1 101 ? -0.978 20.125 19.562 1 98.62 101 ARG A CA 1
ATOM 786 C C . ARG A 1 101 ? -0.556 19.188 18.438 1 98.62 101 ARG A C 1
ATOM 788 O O . ARG A 1 101 ? -1.402 18.625 17.734 1 98.62 101 ARG A O 1
ATOM 795 N N . TRP A 1 102 ? 0.744 19.062 18.312 1 98.81 102 TRP A N 1
ATOM 796 C CA . TRP A 1 102 ? 1.252 18.156 17.266 1 98.81 102 TRP A CA 1
ATOM 797 C C . TRP A 1 102 ? 2.152 17.094 17.875 1 98.81 102 TRP A C 1
ATOM 799 O O . TRP A 1 102 ? 2.652 17.25 19 1 98.81 102 TRP A O 1
ATOM 809 N N . HIS A 1 103 ? 2.244 16.016 17.219 1 98.88 103 HIS A N 1
ATOM 810 C CA . HIS A 1 103 ? 3.207 14.945 17.484 1 98.88 103 HIS A CA 1
ATOM 811 C C . HIS A 1 103 ? 3.889 14.5 16.188 1 98.88 103 HIS A C 1
ATOM 813 O O . HIS A 1 103 ? 3.258 14.469 15.125 1 98.88 103 HIS A O 1
ATOM 819 N N . ALA A 1 104 ? 5.18 14.18 16.297 1 98.75 104 ALA A N 1
ATOM 820 C CA . ALA A 1 104 ? 5.941 13.711 15.141 1 98.75 104 ALA A CA 1
ATOM 821 C C . ALA A 1 104 ? 6.59 12.359 15.422 1 98.75 104 ALA A C 1
ATOM 823 O O . ALA A 1 104 ? 6.996 12.086 16.562 1 98.75 104 ALA A O 1
ATOM 824 N N . GLN A 1 105 ? 6.656 11.609 14.461 1 98.62 105 GLN A N 1
ATOM 825 C CA . GLN A 1 105 ? 7.336 10.32 14.484 1 98.62 105 GLN A CA 1
ATOM 826 C C . GLN A 1 105 ? 8.352 10.211 13.352 1 98.62 105 GLN A C 1
ATOM 828 O O . GLN A 1 105 ? 8.039 10.508 12.203 1 98.62 105 GLN A O 1
ATOM 833 N N . GLU A 1 106 ? 9.578 9.883 13.758 1 98.75 106 GLU A N 1
ATOM 834 C CA . GLU A 1 106 ? 10.484 9.484 12.695 1 98.75 106 GLU A CA 1
ATOM 835 C C . GLU A 1 106 ? 10.094 8.125 12.117 1 98.75 106 GLU A C 1
ATOM 837 O O . GLU A 1 106 ? 9.883 7.168 12.867 1 98.75 106 GLU A O 1
ATOM 842 N N . LEU A 1 107 ? 9.922 8.07 10.859 1 98.88 107 LEU A N 1
ATOM 843 C CA . LEU A 1 107 ? 9.711 6.836 10.117 1 98.88 107 LEU A CA 1
ATOM 844 C C . LEU A 1 107 ? 10.844 6.594 9.125 1 98.88 107 LEU A C 1
ATOM 846 O O . LEU A 1 107 ? 11.336 7.535 8.5 1 98.88 107 LEU A O 1
ATOM 850 N N . ALA A 1 108 ? 11.234 5.375 9.039 1 98.69 108 ALA A N 1
ATOM 851 C CA . ALA A 1 108 ? 12.391 5.074 8.203 1 98.69 108 ALA A CA 1
ATOM 852 C C . ALA A 1 108 ? 12.227 3.734 7.492 1 98.69 108 ALA A C 1
ATOM 854 O O . ALA A 1 108 ? 11.43 2.896 7.922 1 98.69 108 ALA A O 1
ATOM 855 N N . GLN A 1 109 ? 12.992 3.633 6.426 1 97 109 GLN A N 1
ATOM 856 C CA . GLN A 1 109 ? 13.078 2.354 5.73 1 97 109 GLN A CA 1
ATOM 857 C C . GLN A 1 109 ? 13.398 1.221 6.699 1 97 109 GLN A C 1
ATOM 859 O O . GLN A 1 109 ? 14.25 1.373 7.582 1 97 109 GLN A O 1
ATOM 864 N N . ASP A 1 110 ? 12.625 0.1 6.672 1 92 110 ASP A N 1
ATOM 865 C CA . ASP A 1 110 ? 12.875 -1.171 7.344 1 92 110 ASP A CA 1
ATOM 866 C C . ASP A 1 110 ? 12.523 -1.087 8.828 1 92 110 ASP A C 1
ATOM 868 O O . ASP A 1 110 ? 12.812 -2.008 9.594 1 92 110 ASP A O 1
ATOM 872 N N . ASP A 1 111 ? 11.93 0.031 9.281 1 96 111 ASP A N 1
ATOM 873 C CA . ASP A 1 111 ? 11.562 0.062 10.695 1 96 111 ASP A CA 1
ATOM 874 C C . ASP A 1 111 ? 10.203 -0.594 10.93 1 96 111 ASP A C 1
ATOM 876 O O . ASP A 1 111 ? 9.805 -0.804 12.07 1 96 111 ASP A O 1
ATOM 880 N N . ALA A 1 112 ? 9.469 -0.836 9.859 1 96.31 112 ALA A N 1
ATOM 881 C CA . ALA A 1 112 ? 8.18 -1.523 9.852 1 96.31 112 ALA A CA 1
ATOM 882 C C . ALA A 1 112 ? 7.152 -0.781 10.703 1 96.31 112 ALA A C 1
ATOM 884 O O . ALA A 1 112 ? 6.309 -1.403 11.352 1 96.31 112 ALA A O 1
ATOM 885 N N . ARG A 1 113 ? 7.258 0.532 10.797 1 98.56 113 ARG A N 1
ATOM 886 C CA . ARG A 1 113 ? 6.344 1.344 11.594 1 98.56 113 ARG A CA 1
ATOM 887 C C . ARG A 1 113 ? 5.379 2.117 10.703 1 98.56 113 ARG A C 1
ATOM 889 O O . ARG A 1 113 ? 5.676 2.375 9.539 1 98.56 113 ARG A O 1
ATOM 896 N N . MET A 1 114 ? 4.289 2.383 11.258 1 98.75 114 MET A N 1
ATOM 897 C CA . MET A 1 114 ? 3.205 3.129 10.625 1 98.75 114 MET A CA 1
ATOM 898 C C . MET A 1 114 ? 2.602 4.141 11.594 1 98.75 114 MET A C 1
ATOM 900 O O . MET A 1 114 ? 2.342 3.818 12.75 1 98.75 114 MET A O 1
ATOM 904 N N . LEU A 1 115 ? 2.537 5.391 11.203 1 98.94 115 LEU A N 1
ATOM 905 C CA . LEU A 1 115 ? 1.736 6.348 11.961 1 98.94 115 LEU A CA 1
ATOM 906 C C . LEU A 1 115 ? 0.281 6.316 11.5 1 98.94 115 LEU A C 1
ATOM 908 O O . LEU A 1 115 ? -0.009 6.512 10.32 1 98.94 115 LEU A O 1
ATOM 912 N N . LEU A 1 116 ? -0.641 5.988 12.383 1 98.94 116 LEU A N 1
ATOM 913 C CA . LEU A 1 116 ? -2.074 5.98 12.117 1 98.94 116 LEU A CA 1
ATOM 914 C C . LEU A 1 116 ? -2.729 7.266 12.617 1 98.94 116 LEU A C 1
ATOM 916 O O . LEU A 1 116 ? -2.793 7.508 13.82 1 98.94 116 LEU A O 1
ATOM 920 N N . ILE A 1 117 ? -3.219 8.047 11.695 1 98.94 117 ILE A N 1
ATOM 921 C CA . ILE A 1 117 ? -3.717 9.398 11.945 1 98.94 117 ILE A CA 1
ATOM 922 C C . ILE A 1 117 ? -5.234 9.43 11.773 1 98.94 117 ILE A C 1
ATOM 924 O O . ILE A 1 117 ? -5.738 9.289 10.656 1 98.94 117 ILE A O 1
ATOM 928 N N . PRO A 1 118 ? -5.98 9.648 12.82 1 98.75 118 PRO A N 1
ATOM 929 C CA . PRO A 1 118 ? -7.441 9.648 12.703 1 98.75 118 PRO A CA 1
ATOM 930 C C . PRO A 1 118 ? -7.977 10.883 11.984 1 98.75 118 PRO A C 1
ATOM 932 O O . PRO A 1 118 ? -7.211 11.805 11.68 1 98.75 118 PRO A O 1
ATOM 935 N N . GLU A 1 119 ? -9.305 10.852 11.695 1 98.62 119 GLU A N 1
ATOM 936 C CA . GLU A 1 119 ? -9.953 12.031 11.133 1 98.62 119 GLU A CA 1
ATOM 937 C C . GLU A 1 119 ? -9.773 13.25 12.039 1 98.62 119 GLU A C 1
ATOM 939 O O . GLU A 1 119 ? -9.711 13.109 13.266 1 98.62 119 GLU A O 1
ATOM 944 N N . GLY A 1 120 ? -9.727 14.391 11.422 1 98.69 120 GLY A N 1
ATOM 945 C CA . GLY A 1 120 ? -9.633 15.617 12.203 1 98.69 120 GLY A CA 1
ATOM 946 C C . GLY A 1 120 ? -8.203 16.031 12.5 1 98.69 120 GLY A C 1
ATOM 947 O O . GLY A 1 120 ? -7.957 16.844 13.391 1 98.69 120 GLY A O 1
ATOM 948 N N . PHE A 1 121 ? -7.293 15.445 11.852 1 98.88 121 PHE A N 1
ATOM 949 C CA . PHE A 1 121 ? -5.887 15.812 11.977 1 98.88 121 PHE A CA 1
ATOM 950 C C . PHE A 1 121 ? -5.355 16.375 10.664 1 98.88 121 PHE A C 1
ATOM 952 O O . PHE A 1 121 ? -5.719 15.906 9.586 1 98.88 121 PHE A O 1
ATOM 959 N N . ALA A 1 122 ? -4.504 17.328 10.742 1 98.81 122 ALA A N 1
ATOM 960 C CA . ALA A 1 122 ? -3.648 17.688 9.617 1 98.81 122 ALA A CA 1
ATOM 961 C C . ALA A 1 122 ? -2.383 16.828 9.602 1 98.81 122 ALA A C 1
ATOM 963 O O . ALA A 1 122 ? -1.853 16.484 10.656 1 98.81 122 ALA A O 1
ATOM 964 N N . HIS A 1 123 ? -1.909 16.562 8.445 1 98.94 123 HIS A N 1
ATOM 965 C CA . HIS A 1 123 ? -0.74 15.703 8.281 1 98.94 123 HIS A CA 1
ATOM 966 C C . HIS A 1 123 ? 0.284 16.344 7.348 1 98.94 123 HIS A C 1
ATOM 968 O O . HIS A 1 123 ? -0.081 16.953 6.336 1 98.94 123 HIS A O 1
ATOM 974 N N . GLY A 1 124 ? 1.508 16.172 7.637 1 98.81 124 GLY A N 1
ATOM 975 C CA . GLY A 1 124 ? 2.645 16.5 6.785 1 98.81 124 GLY A CA 1
ATOM 976 C C . GLY A 1 124 ? 3.93 15.828 7.238 1 98.81 124 GLY A C 1
ATOM 977 O O . GLY A 1 124 ? 3.934 15.062 8.203 1 98.81 124 GLY A O 1
ATOM 978 N N . PHE A 1 125 ? 5 16.109 6.441 1 98.94 125 PHE A N 1
ATOM 979 C CA . PHE A 1 125 ? 6.281 15.516 6.82 1 98.94 125 PHE A CA 1
ATOM 980 C C . PHE A 1 125 ? 7.438 16.312 6.23 1 98.94 125 PHE A C 1
ATOM 982 O O . PHE A 1 125 ? 7.242 17.125 5.328 1 98.94 125 PHE A O 1
ATOM 989 N N . GLN A 1 126 ? 8.562 16.094 6.781 1 98.94 126 GLN A N 1
ATOM 990 C CA . GLN A 1 126 ? 9.828 16.547 6.211 1 98.94 126 GLN A CA 1
ATOM 991 C C . GLN A 1 126 ? 10.711 15.367 5.836 1 98.94 126 GLN A C 1
ATOM 993 O O . GLN A 1 126 ? 10.891 14.438 6.629 1 98.94 126 GLN A O 1
ATOM 998 N N . ALA A 1 127 ? 11.227 15.398 4.645 1 98.94 127 ALA A N 1
ATOM 999 C CA . ALA A 1 127 ? 12.234 14.414 4.277 1 98.94 127 ALA A CA 1
ATOM 1000 C C . ALA A 1 127 ? 13.555 14.688 4.992 1 98.94 127 ALA A C 1
ATOM 1002 O O . ALA A 1 127 ? 14.102 15.789 4.906 1 98.94 127 ALA A O 1
ATOM 1003 N N . LEU A 1 128 ? 14.047 13.711 5.691 1 98.88 128 LEU A N 1
ATOM 1004 C CA . LEU A 1 128 ? 15.312 13.852 6.395 1 98.88 128 LEU A CA 1
ATOM 1005 C C . LEU A 1 128 ? 16.469 13.344 5.539 1 98.88 128 LEU A C 1
ATOM 1007 O O . LEU A 1 128 ? 17.625 13.688 5.781 1 98.88 128 LEU A O 1
ATOM 1011 N N . GLU A 1 129 ? 16.188 12.453 4.586 1 98.81 129 GLU A N 1
ATOM 1012 C CA . GLU A 1 129 ? 17.125 11.914 3.604 1 98.81 129 GLU A CA 1
ATOM 1013 C C . GLU A 1 129 ? 16.609 12.109 2.182 1 98.81 129 GLU A C 1
ATOM 1015 O O . GLU A 1 129 ? 15.391 12.156 1.958 1 98.81 129 GLU A O 1
ATOM 1020 N N . PRO A 1 130 ? 17.578 12.25 1.176 1 98.5 130 PRO A N 1
ATOM 1021 C CA . PRO A 1 130 ? 17.109 12.352 -0.209 1 98.5 130 PRO A CA 1
ATOM 1022 C C . PRO A 1 130 ? 16.375 11.094 -0.675 1 98.5 130 PRO A C 1
ATOM 1024 O O . PRO A 1 130 ? 16.641 10 -0.174 1 98.5 130 PRO A O 1
ATOM 1027 N N . ASP A 1 131 ? 15.43 11.242 -1.574 1 98.06 131 ASP A N 1
ATOM 1028 C CA . ASP A 1 131 ? 14.695 10.172 -2.24 1 98.06 131 ASP A CA 1
ATOM 1029 C C . ASP A 1 131 ? 13.898 9.344 -1.232 1 98.06 131 ASP A C 1
ATOM 1031 O O . ASP A 1 131 ? 13.883 8.109 -1.317 1 98.06 131 ASP A O 1
ATOM 1035 N N . SER A 1 132 ? 13.375 10.062 -0.203 1 98.81 132 SER A N 1
ATOM 1036 C CA . SER A 1 132 ? 12.484 9.398 0.744 1 98.81 132 SER A CA 1
ATOM 1037 C C . SER A 1 132 ? 11.133 9.102 0.114 1 98.81 132 SER A C 1
ATOM 1039 O O . SER A 1 132 ? 10.594 9.922 -0.633 1 98.81 132 SER A O 1
ATOM 1041 N N . GLU A 1 133 ? 10.578 7.871 0.397 1 98.75 133 GLU A N 1
ATOM 1042 C CA . GLU A 1 133 ? 9.32 7.418 -0.186 1 98.75 133 GLU A CA 1
ATOM 1043 C C . GLU A 1 133 ? 8.312 7.039 0.898 1 98.75 133 GLU A C 1
ATOM 1045 O O . GLU A 1 133 ? 8.641 6.301 1.827 1 98.75 133 GLU A O 1
ATOM 1050 N N . LEU A 1 134 ? 7.133 7.586 0.733 1 98.88 134 LEU A N 1
ATOM 1051 C CA . LEU A 1 134 ? 6.074 7.293 1.695 1 98.88 134 LEU A CA 1
ATOM 1052 C C . LEU A 1 134 ? 4.902 6.59 1.019 1 98.88 134 LEU A C 1
ATOM 1054 O O . LEU A 1 134 ? 4.551 6.914 -0.118 1 98.88 134 LEU A O 1
ATOM 1058 N N . LEU A 1 135 ? 4.348 5.625 1.718 1 98.88 135 LEU A N 1
ATOM 1059 C CA . LEU A 1 135 ? 3.074 4.984 1.402 1 98.88 135 LEU A CA 1
ATOM 1060 C C . LEU A 1 135 ? 1.958 5.531 2.287 1 98.88 135 LEU A C 1
ATOM 1062 O O . LEU A 1 135 ? 2.102 5.586 3.512 1 98.88 135 LEU A O 1
ATOM 1066 N N . TYR A 1 136 ? 0.835 5.957 1.639 1 98.56 136 TYR A N 1
ATOM 1067 C CA . TYR A 1 136 ? -0.337 6.465 2.342 1 98.56 136 TYR A CA 1
ATOM 1068 C C . TYR A 1 136 ? -1.553 5.582 2.086 1 98.56 136 TYR A C 1
ATOM 1070 O O . TYR A 1 136 ? -1.997 5.441 0.945 1 98.56 136 TYR A O 1
ATOM 1078 N N . LEU A 1 137 ? -2.08 5.059 3.104 1 98.94 137 LEU A N 1
ATOM 1079 C CA . LEU A 1 137 ? -3.408 4.461 3.014 1 98.94 137 LEU A CA 1
ATOM 1080 C C . LEU A 1 137 ? -4.473 5.426 3.521 1 98.94 137 LEU A C 1
ATOM 1082 O O . LEU A 1 137 ? -4.344 5.984 4.613 1 98.94 137 LEU A O 1
ATOM 1086 N N . HIS A 1 138 ? -5.547 5.629 2.723 1 98.88 138 HIS A N 1
ATOM 1087 C CA . HIS A 1 138 ? -6.605 6.57 3.066 1 98.88 138 HIS A CA 1
ATOM 1088 C C . HIS A 1 138 ? -7.957 5.871 3.178 1 98.88 138 HIS A C 1
ATOM 1090 O O . HIS A 1 138 ? -8.281 5.016 2.354 1 98.88 138 HIS A O 1
ATOM 1096 N N . THR A 1 139 ? -8.75 6.332 4.094 1 98.88 139 THR A N 1
ATOM 1097 C CA . THR A 1 139 ? -10.062 5.727 4.281 1 98.88 139 THR A CA 1
ATOM 1098 C C . THR A 1 139 ? -11.141 6.535 3.557 1 98.88 139 THR A C 1
ATOM 1100 O O . THR A 1 139 ? -12.328 6.211 3.635 1 98.88 139 THR A O 1
ATOM 1103 N N . GLU A 1 140 ? -10.797 7.605 2.916 1 98.5 140 GLU A N 1
ATOM 1104 C CA . GLU A 1 140 ? -11.711 8.422 2.117 1 98.5 140 GLU A CA 1
ATOM 1105 C C . GLU A 1 140 ? -11.055 8.844 0.803 1 98.5 140 GLU A C 1
ATOM 1107 O O . GLU A 1 140 ? -9.836 8.984 0.726 1 98.5 140 GLU A O 1
ATOM 1112 N N . PHE A 1 141 ? -11.922 8.953 -0.189 1 97.94 141 PHE A N 1
ATOM 1113 C CA . PHE A 1 141 ? -11.453 9.484 -1.464 1 97.94 141 PHE A CA 1
ATOM 1114 C C . PHE A 1 141 ? -11.023 10.938 -1.32 1 97.94 141 PHE A C 1
ATOM 1116 O O . PHE A 1 141 ? -11.602 11.688 -0.535 1 97.94 141 PHE A O 1
ATOM 1123 N N . TYR A 1 142 ? -10.016 11.328 -2.107 1 97.44 142 TYR A N 1
ATOM 1124 C CA . TYR A 1 142 ? -9.641 12.734 -2.186 1 97.44 142 TYR A CA 1
ATOM 1125 C C . TYR A 1 142 ? -10.758 13.57 -2.795 1 97.44 142 TYR A C 1
ATOM 1127 O O . TYR A 1 142 ? -11.219 13.281 -3.902 1 97.44 142 TYR A O 1
ATOM 1135 N N . GLN A 1 143 ? -11.227 14.5 -2.039 1 97.19 143 GLN A N 1
ATOM 1136 C CA . GLN A 1 143 ? -12.258 15.438 -2.471 1 97.19 143 GLN A CA 1
ATOM 1137 C C . GLN A 1 143 ? -11.773 16.875 -2.375 1 97.19 143 GLN A C 1
ATOM 1139 O O . GLN A 1 143 ? -11.875 17.5 -1.318 1 97.19 143 GLN A O 1
ATOM 1144 N N . PRO A 1 144 ? -11.375 17.422 -3.533 1 96.06 144 PRO A N 1
ATOM 1145 C CA . PRO A 1 144 ? -10.703 18.719 -3.535 1 96.06 144 PRO A CA 1
ATOM 1146 C C . PRO A 1 144 ? -11.5 19.812 -2.812 1 96.06 144 PRO A C 1
ATOM 1148 O O . PRO A 1 144 ? -10.938 20.578 -2.039 1 96.06 144 PRO A O 1
ATOM 1151 N N . PRO A 1 145 ? -12.82 19.875 -2.873 1 97.31 145 PRO A N 1
ATOM 1152 C CA . PRO A 1 145 ? -13.562 20.953 -2.219 1 97.31 145 PRO A CA 1
ATOM 1153 C C . PRO A 1 145 ? -13.484 20.875 -0.695 1 97.31 145 PRO A C 1
ATOM 1155 O O . PRO A 1 145 ? -13.82 21.859 -0.01 1 97.31 145 PRO A O 1
ATOM 1158 N N . TYR A 1 146 ? -13.07 19.797 -0.163 1 97.94 146 TYR A N 1
ATOM 1159 C CA . TYR A 1 146 ? -13.094 19.609 1.282 1 97.94 146 TYR A CA 1
ATOM 1160 C C . TYR A 1 146 ? -11.68 19.641 1.854 1 97.94 146 TYR A C 1
ATOM 1162 O O . TYR A 1 146 ? -11.484 19.453 3.057 1 97.94 146 TYR A O 1
ATOM 1170 N N . GLU A 1 147 ? -10.773 19.875 0.979 1 97.19 147 GLU A N 1
ATOM 1171 C CA . GLU A 1 147 ? -9.383 19.906 1.401 1 97.19 147 GLU A CA 1
ATOM 1172 C C . GLU A 1 147 ? -9.078 21.172 2.199 1 97.19 147 GLU A C 1
ATOM 1174 O O . GLU A 1 147 ? -9.641 22.234 1.925 1 97.19 147 GLU A O 1
ATOM 1179 N N . GLY A 1 148 ? -8.273 21.031 3.221 1 96.31 148 GLY A N 1
ATOM 1180 C CA . GLY A 1 148 ? -7.688 22.141 3.965 1 96.31 148 GLY A CA 1
ATOM 1181 C C . GLY A 1 148 ? -6.199 21.984 4.195 1 96.31 148 GLY A C 1
ATOM 1182 O O . GLY A 1 148 ? -5.625 20.922 3.9 1 96.31 148 GLY A O 1
ATOM 1183 N N . GLY A 1 149 ? -5.648 23.062 4.688 1 97.38 149 GLY A N 1
ATOM 1184 C CA . GLY A 1 149 ? -4.223 23.047 4.969 1 97.38 149 GLY A CA 1
ATOM 1185 C C . GLY A 1 149 ? -3.803 24.078 5.988 1 97.38 149 GLY A C 1
ATOM 1186 O O . GLY A 1 149 ? -4.547 25.031 6.262 1 97.38 149 GLY A O 1
ATOM 1187 N N . LEU 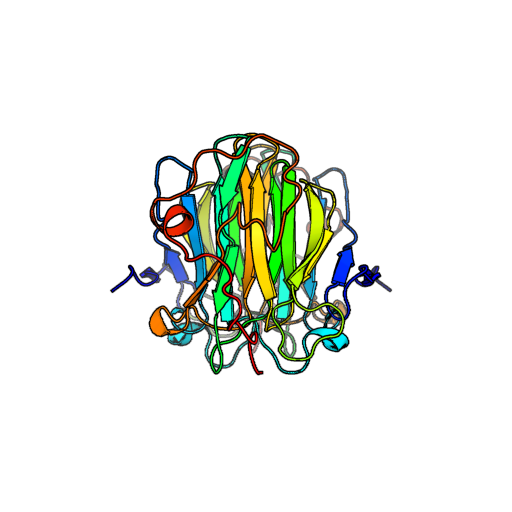A 1 150 ? -2.73 23.812 6.598 1 97.88 150 LEU A N 1
ATOM 1188 C CA . LEU A 1 150 ? -2.061 24.734 7.508 1 97.88 150 LEU A CA 1
ATOM 1189 C C . LEU A 1 150 ? -0.65 25.047 7.023 1 97.88 150 LEU A C 1
ATOM 1191 O O . LEU A 1 150 ? 0.004 24.203 6.41 1 97.88 150 LEU A O 1
ATOM 1195 N N . ARG A 1 151 ? -0.244 26.188 7.395 1 97.94 151 ARG A N 1
ATOM 1196 C CA . ARG A 1 151 ? 1.121 26.547 7.023 1 97.94 151 ARG A CA 1
ATOM 1197 C C . ARG A 1 151 ? 2.137 25.812 7.891 1 97.94 151 ARG A C 1
ATOM 1199 O O . ARG A 1 151 ? 1.937 25.656 9.094 1 97.94 151 ARG A O 1
ATOM 1206 N N . TYR A 1 152 ? 3.242 25.422 7.238 1 98.12 152 TYR A N 1
ATOM 1207 C CA . TYR A 1 152 ? 4.273 24.641 7.914 1 98.12 152 TYR A CA 1
ATOM 1208 C C . TYR A 1 152 ? 4.945 25.453 9.008 1 98.12 152 TYR A C 1
ATOM 1210 O O . TYR A 1 152 ? 5.457 24.906 9.984 1 98.12 152 TYR A O 1
ATOM 1218 N N . ASP A 1 153 ? 4.926 26.781 8.859 1 98 153 ASP A N 1
ATOM 1219 C CA . ASP A 1 153 ? 5.641 27.656 9.781 1 98 153 ASP A CA 1
ATOM 1220 C C . ASP A 1 153 ? 4.668 28.484 10.609 1 98 153 ASP A C 1
ATOM 1222 O O . ASP A 1 153 ? 4.992 29.594 11.031 1 98 153 ASP A O 1
ATOM 1226 N N . ASP A 1 154 ? 3.484 28.031 10.742 1 98.44 154 ASP A N 1
ATOM 1227 C CA . ASP A 1 154 ? 2.514 28.734 11.57 1 98.44 154 ASP A CA 1
ATOM 1228 C C . ASP A 1 154 ? 3.031 28.922 13 1 98.44 154 ASP A C 1
ATOM 1230 O O . ASP A 1 154 ? 3.338 27.938 13.68 1 98.44 154 ASP A O 1
ATOM 1234 N N . PRO A 1 155 ? 3.088 30.094 13.5 1 97.12 155 PRO A N 1
ATOM 1235 C CA . PRO A 1 155 ? 3.656 30.328 14.828 1 97.12 155 PRO A CA 1
ATOM 1236 C C . PRO A 1 155 ? 2.803 29.734 15.945 1 97.12 155 PRO A C 1
ATOM 1238 O O . PRO A 1 155 ? 3.322 29.406 17.016 1 97.12 155 PRO A O 1
ATOM 1241 N N . ARG A 1 156 ? 1.52 29.562 15.703 1 97.12 156 ARG A N 1
ATOM 1242 C CA . ARG A 1 156 ? 0.646 28.969 16.719 1 97.12 156 ARG A CA 1
ATOM 1243 C C . ARG A 1 156 ? 0.935 27.484 16.891 1 97.12 156 ARG A C 1
ATOM 1245 O O . ARG A 1 156 ? 0.714 26.922 17.969 1 97.12 156 ARG A O 1
ATOM 1252 N N . LEU A 1 157 ? 1.351 26.844 15.82 1 98.06 157 LEU A N 1
ATOM 1253 C CA . LEU A 1 157 ? 1.698 25.438 15.883 1 98.06 157 LEU A CA 1
ATOM 1254 C C . LEU A 1 157 ? 3.137 25.25 16.359 1 98.06 157 LEU A C 1
ATOM 1256 O O . LEU A 1 157 ? 3.412 24.406 17.203 1 98.06 157 LEU A O 1
ATOM 1260 N N . ALA A 1 158 ? 3.979 26.109 15.781 1 98.25 158 ALA A N 1
ATOM 1261 C CA . ALA A 1 158 ? 5.398 26.094 16.141 1 98.25 158 ALA A CA 1
ATOM 1262 C C . ALA A 1 158 ? 5.98 24.703 15.992 1 98.25 158 ALA A C 1
ATOM 1264 O O . ALA A 1 158 ? 6.625 24.188 16.922 1 98.25 158 ALA A O 1
ATOM 1265 N N . ILE A 1 159 ? 5.68 24.031 14.906 1 98.62 159 ILE A N 1
ATOM 1266 C CA . ILE A 1 159 ? 6.191 22.688 14.664 1 98.62 159 ILE A CA 1
ATOM 1267 C C . ILE A 1 159 ? 7.719 22.703 14.633 1 98.62 159 ILE A C 1
ATOM 1269 O O . ILE A 1 159 ? 8.32 23.562 13.969 1 98.62 159 ILE A O 1
ATOM 1273 N N . GLY A 1 160 ? 8.391 21.812 15.328 1 98.38 160 GLY A N 1
ATOM 1274 C CA . GLY A 1 160 ? 9.844 21.719 15.391 1 98.38 160 GLY A CA 1
ATOM 1275 C C . GLY A 1 160 ? 10.422 20.844 14.289 1 98.38 160 GLY A C 1
ATOM 1276 O O . GLY A 1 160 ? 10.805 19.703 14.523 1 98.38 160 GLY A O 1
ATOM 1277 N N . TRP A 1 161 ? 10.562 21.422 13.125 1 98.75 161 TRP A N 1
ATOM 1278 C CA . TRP A 1 161 ? 11.18 20.719 12.016 1 98.75 161 TRP A CA 1
ATOM 1279 C C . TRP A 1 161 ? 12.672 20.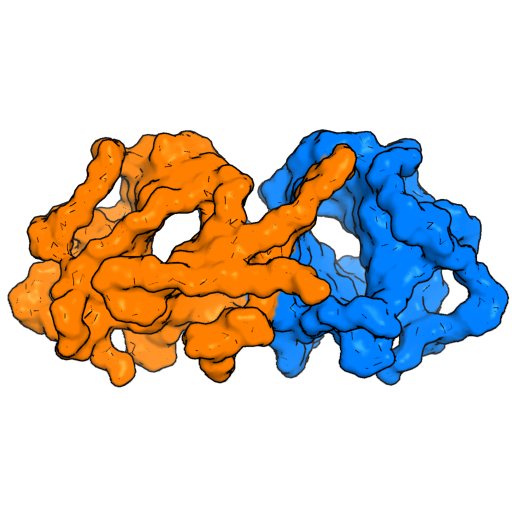5 12.273 1 98.75 161 TRP A C 1
ATOM 1281 O O . TRP A 1 161 ? 13.398 21.438 12.586 1 98.75 161 TRP A O 1
ATOM 1291 N N . PRO A 1 162 ? 13.141 19.297 12.055 1 98.81 162 PRO A N 1
ATOM 1292 C CA . PRO A 1 162 ? 14.531 19.016 12.414 1 98.81 162 PRO A CA 1
ATOM 1293 C C . PRO A 1 162 ? 15.531 19.672 11.461 1 98.81 162 PRO A C 1
ATOM 1295 O O . PRO A 1 162 ? 16.672 19.953 11.859 1 98.81 162 PRO A O 1
ATOM 1298 N N . LEU A 1 163 ? 15.195 19.828 10.195 1 98.81 163 LEU A N 1
ATOM 1299 C CA . LEU A 1 163 ? 16.016 20.5 9.195 1 98.81 163 LEU A CA 1
ATOM 1300 C C . LEU A 1 163 ? 15.375 21.812 8.742 1 98.81 163 LEU A C 1
ATOM 1302 O O . LEU A 1 163 ? 14.156 21.984 8.867 1 98.81 163 LEU A O 1
ATOM 1306 N N . PRO A 1 164 ? 16.203 22.703 8.211 1 98.62 164 PRO A N 1
ATOM 1307 C CA . PRO A 1 164 ? 15.555 23.875 7.617 1 98.62 164 PRO A CA 1
ATOM 1308 C C . PRO A 1 164 ? 14.57 23.516 6.508 1 98.62 164 PRO A C 1
ATOM 1310 O O . PRO A 1 164 ? 14.938 22.812 5.559 1 98.62 164 PRO A O 1
ATOM 1313 N N . PRO A 1 165 ? 13.383 23.969 6.672 1 98.62 165 PRO A N 1
ATOM 1314 C CA . PRO A 1 165 ? 12.391 23.625 5.652 1 98.62 165 PRO A CA 1
ATOM 1315 C C . PRO A 1 165 ? 12.727 24.203 4.277 1 98.62 165 PRO A C 1
ATOM 1317 O O . PRO A 1 165 ? 13.133 25.359 4.168 1 98.62 165 PRO A O 1
ATOM 1320 N N . LYS A 1 166 ? 12.57 23.344 3.268 1 97.62 166 LYS A N 1
ATOM 1321 C CA . LYS A 1 166 ? 12.797 23.766 1.891 1 97.62 166 LYS A CA 1
ATOM 1322 C C . LYS A 1 166 ? 11.914 23 0.92 1 97.62 166 LYS A C 1
ATOM 1324 O O . LYS A 1 166 ? 11.227 22.047 1.317 1 97.62 166 LYS A O 1
ATOM 1329 N N . ASP A 1 167 ? 11.812 23.422 -0.338 1 97.56 167 ASP A N 1
ATOM 1330 C CA . ASP A 1 167 ? 11.148 22.75 -1.453 1 97.56 167 ASP A CA 1
ATOM 1331 C C . ASP A 1 167 ? 9.672 22.516 -1.158 1 97.56 167 ASP A C 1
ATOM 1333 O O . ASP A 1 167 ? 9.156 21.422 -1.335 1 97.56 167 ASP A O 1
ATOM 1337 N N . LEU A 1 168 ? 9.031 23.469 -0.59 1 97.69 168 LEU A N 1
ATOM 1338 C CA . LEU A 1 168 ? 7.578 23.438 -0.43 1 97.69 168 LEU A CA 1
ATOM 1339 C C . LEU A 1 168 ? 6.883 23.844 -1.721 1 97.69 168 LEU A C 1
ATOM 1341 O O . LEU A 1 168 ? 7.387 24.688 -2.461 1 97.69 168 LEU A O 1
ATOM 1345 N N . SER A 1 169 ? 5.777 23.297 -1.905 1 96.44 169 SER A N 1
ATOM 1346 C CA . SER A 1 169 ? 5 23.703 -3.072 1 96.44 169 SER A CA 1
ATOM 1347 C C . SER A 1 169 ? 4.406 25.094 -2.891 1 96.44 169 SER A C 1
ATOM 1349 O O . SER A 1 169 ? 4.223 25.547 -1.762 1 96.44 169 SER A O 1
ATOM 1351 N N . PRO A 1 170 ? 4.035 25.75 -4.039 1 95.88 170 PRO A N 1
ATOM 1352 C CA . PRO A 1 170 ? 3.312 27.016 -3.93 1 95.88 170 PRO A CA 1
ATOM 1353 C C . PRO A 1 170 ? 2.014 26.875 -3.139 1 95.88 170 PRO A C 1
ATOM 1355 O O . PRO A 1 170 ? 1.664 27.781 -2.365 1 95.88 170 PRO A O 1
ATOM 1358 N N . ARG A 1 171 ? 1.392 25.797 -3.291 1 95.06 171 ARG A N 1
ATOM 1359 C CA . ARG A 1 171 ? 0.143 25.562 -2.574 1 95.06 171 ARG A CA 1
ATOM 1360 C C . ARG A 1 171 ? 0.376 25.516 -1.067 1 95.06 171 ARG A C 1
ATOM 1362 O O . ARG A 1 171 ? -0.344 26.156 -0.302 1 95.06 171 ARG A O 1
ATOM 1369 N N . ASP A 1 172 ? 1.378 24.812 -0.663 1 96.88 172 ASP A N 1
ATOM 1370 C CA . ASP A 1 172 ? 1.669 24.672 0.761 1 96.88 172 ASP A CA 1
ATOM 1371 C C . ASP A 1 172 ? 2.09 26 1.367 1 96.88 172 ASP A C 1
ATOM 1373 O O . ASP A 1 172 ? 1.779 26.297 2.525 1 96.88 172 ASP A O 1
ATOM 1377 N N . LEU A 1 173 ? 2.717 26.812 0.576 1 97 173 LEU A N 1
ATOM 1378 C CA . LEU A 1 173 ? 3.188 28.125 1.037 1 97 173 LEU A CA 1
ATOM 1379 C C . LEU A 1 173 ? 2.029 29.109 1.16 1 97 173 LEU A C 1
ATOM 1381 O O . LEU A 1 173 ? 2.135 30.109 1.867 1 97 173 LEU A O 1
ATOM 1385 N N . SER A 1 174 ? 0.955 28.828 0.536 1 96.44 174 SER A N 1
ATOM 1386 C CA . SER A 1 174 ? -0.134 29.797 0.435 1 96.44 174 SER A CA 1
ATOM 1387 C C . SER A 1 174 ? -1.21 29.531 1.481 1 96.44 174 SER A C 1
ATOM 1389 O O . SER A 1 174 ? -2.16 30.297 1.613 1 96.44 174 SER A O 1
ATOM 1391 N N . HIS A 1 175 ? -1.074 28.484 2.264 1 96.5 175 HIS A N 1
ATOM 1392 C CA . HIS A 1 175 ? -2.086 28.188 3.275 1 96.5 175 HIS A CA 1
ATOM 1393 C C . HIS A 1 175 ? -2.152 29.312 4.316 1 96.5 175 HIS A C 1
ATOM 1395 O O . HIS A 1 175 ? -1.13 29.906 4.652 1 96.5 175 HIS A O 1
ATOM 1401 N N . PRO A 1 176 ? -3.336 29.578 4.809 1 92.62 176 PRO A N 1
ATOM 1402 C CA . PRO A 1 176 ? -3.477 30.625 5.824 1 92.62 176 PRO A CA 1
ATOM 1403 C C . PRO A 1 176 ? -2.895 30.219 7.176 1 92.62 176 PRO A C 1
ATOM 1405 O O . PRO A 1 176 ? -2.836 29.031 7.492 1 92.62 176 PRO A O 1
ATOM 1408 N N . LEU A 1 177 ? -2.572 31.203 7.906 1 96.5 177 LEU A N 1
ATOM 1409 C CA . LEU A 1 177 ? -2.211 30.969 9.297 1 96.5 177 LEU A CA 1
ATOM 1410 C C . LEU A 1 177 ? -3.441 30.625 10.133 1 96.5 177 LEU A C 1
ATOM 1412 O O . LEU A 1 177 ? -4.562 30.984 9.766 1 96.5 177 LEU A O 1
ATOM 1416 N N . VAL A 1 178 ? -3.162 29.953 11.258 1 97.06 178 VAL A N 1
ATOM 1417 C CA . VAL A 1 178 ? -4.246 29.625 12.172 1 97.06 178 VAL A CA 1
ATOM 1418 C C . VAL A 1 178 ? -4.719 30.891 12.891 1 97.06 178 VAL A C 1
ATOM 1420 O O . VAL A 1 178 ? -4.02 31.406 13.766 1 97.06 178 VAL A O 1
ATOM 1423 N N . GLY A 1 179 ? -5.898 31.266 12.516 1 94.44 179 GLY A N 1
ATOM 1424 C CA . GLY A 1 179 ? -6.445 32.469 13.117 1 94.44 179 GLY A CA 1
ATOM 1425 C C . GLY A 1 179 ? -7.035 32.25 14.492 1 94.44 179 GLY A C 1
ATOM 1426 O O . GLY A 1 179 ? -7.254 31.094 14.898 1 94.44 179 GLY A O 1
ATOM 1427 N N . ALA A 1 180 ? -7.34 33.344 15.188 1 93 180 ALA A N 1
ATOM 1428 C CA . ALA A 1 180 ? -7.938 33.281 16.516 1 93 180 ALA A CA 1
ATOM 1429 C C . ALA A 1 180 ? -9.328 32.656 16.453 1 93 180 ALA A C 1
ATOM 1431 O O . ALA A 1 180 ? -9.781 32.031 17.422 1 93 180 ALA A O 1
ATOM 1432 N N . ASP A 1 181 ? -9.891 32.688 15.328 1 92.94 181 ASP A N 1
ATOM 1433 C CA . ASP A 1 181 ? -11.273 32.25 15.188 1 92.94 181 ASP A CA 1
ATOM 1434 C C . ASP A 1 181 ? -11.328 30.797 14.719 1 92.94 181 ASP A C 1
ATOM 1436 O O . ASP A 1 181 ? -12.414 30.234 14.547 1 92.94 181 ASP A O 1
ATOM 1440 N N . PHE A 1 182 ? -10.141 30.234 14.5 1 95.19 182 PHE A N 1
ATOM 1441 C CA . PHE A 1 182 ? -10.141 28.844 14.07 1 95.19 182 PHE A CA 1
ATOM 1442 C C . PHE A 1 182 ? -10.602 27.922 15.195 1 95.19 182 PHE A C 1
ATOM 1444 O O . PHE A 1 182 ? -9.93 27.797 16.219 1 95.19 182 PHE A O 1
ATOM 1451 N N . SER A 1 183 ? -11.773 27.266 15 1 95 183 SER A N 1
ATOM 1452 C CA . SER A 1 183 ? -12.383 26.484 16.078 1 95 183 SER A CA 1
ATOM 1453 C C . SER A 1 183 ? -12.141 24.984 15.875 1 95 183 SER A C 1
ATOM 1455 O O . SER A 1 183 ? -12.641 24.172 16.656 1 95 183 SER A O 1
ATOM 1457 N N . GLY A 1 184 ? -11.375 24.688 14.797 1 96.69 184 GLY A N 1
ATOM 1458 C CA . GLY A 1 184 ? -11.047 23.281 14.57 1 96.69 184 GLY A CA 1
ATOM 1459 C C . GLY A 1 184 ? -12.031 22.594 13.656 1 96.69 184 GLY A C 1
ATOM 1460 O O . GLY A 1 184 ? -12.781 23.234 12.93 1 96.69 184 GLY A O 1
ATOM 1461 N N . VAL A 1 185 ? -11.852 21.328 13.484 1 97.69 185 VAL A N 1
ATOM 1462 C CA . VAL A 1 185 ? -12.68 20.484 12.641 1 97.69 185 VAL A CA 1
ATOM 1463 C C . VAL A 1 185 ? -13.727 19.766 13.492 1 97.69 185 VAL A C 1
ATOM 1465 O O . VAL A 1 185 ? -13.375 18.984 14.383 1 97.69 185 VAL A O 1
ATOM 1468 N N . ALA A 1 186 ? -14.961 20.047 13.258 1 96.69 186 ALA A N 1
ATOM 1469 C CA . ALA A 1 186 ? -16.047 19.359 13.938 1 96.69 186 ALA A CA 1
ATOM 1470 C C . ALA A 1 186 ? -16.422 18.078 13.211 1 96.69 186 ALA A C 1
ATOM 1472 O O . ALA A 1 186 ? -16.969 18.109 12.109 1 96.69 186 ALA A O 1
ATOM 1473 N N . LEU A 1 187 ? -16.234 16.969 13.812 1 94.88 187 LEU A N 1
ATOM 1474 C CA . LEU A 1 187 ? -16.438 15.68 13.188 1 94.88 187 LEU A CA 1
ATOM 1475 C C . LEU A 1 187 ? -17.875 15.195 13.398 1 94.88 187 LEU A C 1
ATOM 1477 O O . LEU A 1 187 ? -18.484 15.5 14.43 1 94.88 187 LEU A O 1
ATOM 1481 N N . MET B 1 1 ? -9.859 17.172 -14.648 1 34.53 1 MET B N 1
ATOM 1482 C CA . MET B 1 1 ? -10.227 15.758 -14.602 1 34.53 1 MET B CA 1
ATOM 1483 C C . MET B 1 1 ? -9.016 14.891 -14.289 1 34.53 1 MET B C 1
ATOM 1485 O O . MET B 1 1 ? -8.055 14.852 -15.062 1 34.53 1 MET B O 1
ATOM 1489 N N . GLY B 1 2 ? -8.469 14.875 -13.141 1 49.34 2 GLY B N 1
ATOM 1490 C CA . GLY B 1 2 ? -7.207 14.203 -12.898 1 49.34 2 GLY B CA 1
ATOM 1491 C C . GLY B 1 2 ? -7.141 12.82 -13.539 1 49.34 2 GLY B C 1
ATOM 1492 O O . GLY B 1 2 ? -8.172 12.188 -13.766 1 49.34 2 GLY B O 1
ATOM 1493 N N . ASP B 1 3 ? -6.074 12.422 -14.258 1 65.69 3 ASP B N 1
ATOM 1494 C CA . ASP B 1 3 ? -5.98 11.273 -15.15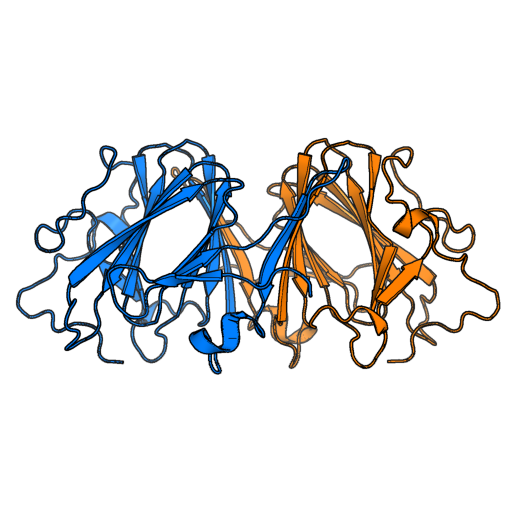6 1 65.69 3 ASP B CA 1
ATOM 1495 C C . ASP B 1 3 ? -6.309 9.977 -14.422 1 65.69 3 ASP B C 1
ATOM 1497 O O . ASP B 1 3 ? -5.801 9.727 -13.328 1 65.69 3 ASP B O 1
ATOM 1501 N N . ARG B 1 4 ? -7.547 9.258 -14.594 1 85.69 4 ARG B N 1
ATOM 1502 C CA . ARG B 1 4 ? -8.062 7.965 -14.148 1 85.69 4 ARG B CA 1
ATOM 1503 C C . ARG B 1 4 ? -7.086 6.84 -14.5 1 85.69 4 ARG B C 1
ATOM 1505 O O . ARG B 1 4 ? -6.324 6.949 -15.461 1 85.69 4 ARG B O 1
ATOM 1512 N N . MET B 1 5 ? -7.102 5.867 -13.641 1 97.06 5 MET B N 1
ATOM 1513 C CA . MET B 1 5 ? -6.316 4.672 -13.93 1 97.06 5 MET B CA 1
ATOM 1514 C C . MET B 1 5 ? -6.758 4.031 -15.242 1 97.06 5 MET B C 1
ATOM 1516 O O . MET B 1 5 ? -7.949 3.977 -15.539 1 97.06 5 MET B O 1
ATOM 1520 N N . LYS B 1 6 ? -5.797 3.648 -16.109 1 97.75 6 LYS B N 1
ATOM 1521 C CA . LYS B 1 6 ? -6.078 2.932 -17.344 1 97.75 6 LYS B CA 1
ATOM 1522 C C . LYS B 1 6 ? -6.078 1.422 -17.109 1 97.75 6 LYS B C 1
ATOM 1524 O O . LYS B 1 6 ? -5.121 0.872 -16.562 1 97.75 6 LYS B O 1
ATOM 1529 N N . ILE B 1 7 ? -7.137 0.779 -17.516 1 98.19 7 ILE B N 1
ATOM 1530 C CA . ILE B 1 7 ? -7.258 -0.669 -17.375 1 98.19 7 ILE B CA 1
ATOM 1531 C C . ILE B 1 7 ? -7.055 -1.327 -18.75 1 98.19 7 ILE B C 1
ATOM 1533 O O . ILE B 1 7 ? -7.766 -1.02 -19.703 1 98.19 7 ILE B O 1
ATOM 1537 N N . LEU B 1 8 ? -6.105 -2.17 -18.875 1 98.38 8 LEU B N 1
ATOM 1538 C CA . LEU B 1 8 ? -5.746 -2.826 -20.125 1 98.38 8 LEU B CA 1
ATOM 1539 C C . LEU B 1 8 ? -5.977 -4.332 -20.031 1 98.38 8 LEU B C 1
ATOM 1541 O O . LEU B 1 8 ? -5.758 -4.938 -18.984 1 98.38 8 LEU B O 1
ATOM 1545 N N . ASP B 1 9 ? -6.32 -4.91 -21.141 1 98.5 9 ASP B N 1
ATOM 1546 C CA . ASP B 1 9 ? -6.508 -6.355 -21.219 1 98.5 9 ASP B CA 1
ATOM 1547 C C . ASP B 1 9 ? -5.164 -7.078 -21.312 1 98.5 9 ASP B C 1
ATOM 1549 O O . ASP B 1 9 ? -4.188 -6.52 -21.797 1 98.5 9 ASP B O 1
ATOM 1553 N N . THR B 1 10 ? -5.152 -8.25 -20.781 1 98.62 10 THR B N 1
ATOM 1554 C CA . THR B 1 10 ? -4.117 -9.234 -21.078 1 98.62 10 THR B CA 1
ATOM 1555 C C . THR B 1 10 ? -4.676 -10.359 -21.938 1 98.62 10 THR B C 1
ATOM 1557 O O . THR B 1 10 ? -5.867 -10.383 -22.25 1 98.62 10 THR B O 1
ATOM 1560 N N . PRO B 1 11 ? -3.82 -11.281 -22.312 1 98.44 11 PRO B N 1
ATOM 1561 C CA . PRO B 1 11 ? -4.332 -12.391 -23.125 1 98.44 11 PRO B CA 1
ATOM 1562 C C . PRO B 1 11 ? -5.266 -13.305 -22.344 1 98.44 11 PRO B C 1
ATOM 1564 O O . PRO B 1 11 ? -5.938 -14.156 -22.938 1 98.44 11 PRO B O 1
ATOM 1567 N N . ILE B 1 12 ? -5.277 -13.242 -21.094 1 98.75 12 ILE B N 1
ATOM 1568 C CA . ILE B 1 12 ? -6.148 -14.078 -20.266 1 98.75 12 ILE B CA 1
ATOM 1569 C C . ILE B 1 12 ? -7.289 -13.227 -19.703 1 98.75 12 ILE B C 1
ATOM 1571 O O . ILE B 1 12 ? -7.047 -12.211 -19.047 1 98.75 12 ILE B O 1
ATOM 1575 N N . ALA B 1 13 ? -8.484 -13.727 -19.859 1 97.25 13 ALA B N 1
ATOM 1576 C CA . ALA B 1 13 ? -9.672 -13 -19.422 1 97.25 13 ALA B CA 1
ATOM 1577 C C . ALA B 1 13 ? -9.625 -12.711 -17.922 1 97.25 13 ALA B C 1
ATOM 1579 O O . ALA B 1 13 ? -9.195 -13.555 -17.141 1 97.25 13 ALA B O 1
ATOM 1580 N N . ASP B 1 14 ? -10.062 -11.477 -17.453 1 97.62 14 ASP B N 1
ATOM 1581 C CA . ASP B 1 14 ? -10.234 -11 -16.094 1 97.62 14 ASP B CA 1
ATOM 1582 C C . ASP B 1 14 ? -8.898 -10.617 -15.469 1 97.62 14 ASP B C 1
ATOM 1584 O O . ASP B 1 14 ? -8.852 -9.922 -14.445 1 97.62 14 ASP B O 1
ATOM 1588 N N . LEU B 1 15 ? -7.809 -11.227 -16.016 1 98.81 15 LEU B N 1
ATOM 1589 C CA . LEU B 1 15 ? -6.48 -10.75 -15.656 1 98.81 15 LEU B CA 1
ATOM 1590 C C . LEU B 1 15 ? -6.18 -9.414 -16.328 1 98.81 15 LEU B C 1
ATOM 1592 O O . LEU B 1 15 ? -6.246 -9.305 -17.562 1 98.81 15 LEU B O 1
ATOM 1596 N N . LYS B 1 16 ? -5.883 -8.383 -15.531 1 98.94 16 LYS B N 1
ATOM 1597 C CA . LYS B 1 16 ? -5.785 -7.047 -16.125 1 98.94 16 LYS B CA 1
ATOM 1598 C C . LYS B 1 16 ? -4.461 -6.379 -15.758 1 98.94 16 LYS B C 1
ATOM 1600 O O . LYS B 1 16 ? -3.869 -6.688 -14.727 1 98.94 16 LYS B O 1
ATOM 1605 N N . LEU B 1 17 ? -3.973 -5.566 -16.641 1 98.88 17 LEU B N 1
ATOM 1606 C CA . LEU B 1 17 ? -2.918 -4.598 -16.359 1 98.88 17 LEU B CA 1
ATOM 1607 C C . LEU B 1 17 ? -3.502 -3.211 -16.109 1 98.88 17 LEU B C 1
ATOM 1609 O O . LEU B 1 17 ? -4.332 -2.738 -16.891 1 98.88 17 LEU B O 1
ATOM 1613 N N . VAL B 1 18 ? -3.135 -2.59 -15.016 1 98.69 18 VAL B N 1
ATOM 1614 C CA . VAL B 1 18 ? -3.639 -1.265 -14.664 1 98.69 18 VAL B CA 1
ATOM 1615 C C . VAL B 1 18 ? -2.486 -0.263 -14.648 1 98.69 18 VAL B C 1
ATOM 1617 O O . VAL B 1 18 ? -1.434 -0.532 -14.062 1 98.69 18 VAL B O 1
ATOM 1620 N N . GLU B 1 19 ? -2.643 0.855 -15.25 1 98.38 19 GLU B N 1
ATOM 1621 C CA . GLU B 1 19 ? -1.623 1.899 -15.312 1 98.38 19 GLU B CA 1
ATOM 1622 C C . GLU B 1 19 ? -2.096 3.172 -14.609 1 98.38 19 GLU B C 1
ATOM 1624 O O . GLU B 1 19 ? -3.16 3.703 -14.93 1 98.38 19 GLU B O 1
ATOM 1629 N N . SER B 1 20 ? -1.297 3.629 -13.688 1 97.94 20 SER B N 1
ATOM 1630 C CA . SER B 1 20 ? -1.526 4.922 -13.047 1 97.94 20 SER B CA 1
ATOM 1631 C C . SER B 1 20 ? -0.729 6.023 -13.734 1 97.94 20 SER B C 1
ATOM 1633 O O . SER B 1 20 ? 0.135 5.746 -14.57 1 97.94 20 SER B O 1
ATOM 1635 N N . THR B 1 21 ? -1.072 7.215 -13.391 1 95.56 21 THR B N 1
ATOM 1636 C CA . THR B 1 21 ? -0.35 8.367 -13.906 1 95.56 21 THR B CA 1
ATOM 1637 C C . THR B 1 21 ? 0.344 9.133 -12.781 1 95.56 21 THR B C 1
ATOM 1639 O O . THR B 1 21 ? -0.312 9.805 -11.984 1 95.56 21 THR B O 1
ATOM 1642 N N . PRO B 1 22 ? 1.621 9.047 -12.797 1 96.31 22 PRO B N 1
ATOM 1643 C CA . PRO B 1 22 ? 2.342 9.797 -11.758 1 96.31 22 PRO B CA 1
ATOM 1644 C C . PRO B 1 22 ? 2.344 11.297 -12.016 1 96.31 22 PRO B C 1
ATOM 1646 O O . PRO B 1 22 ? 2.424 11.734 -13.172 1 96.31 22 PRO B O 1
ATOM 1649 N N . HIS B 1 23 ? 2.164 12.094 -10.961 1 95.56 23 HIS B N 1
ATOM 1650 C CA . HIS B 1 23 ? 2.432 13.531 -10.984 1 95.56 23 HIS B CA 1
ATOM 1651 C C . HIS B 1 23 ? 3.854 13.828 -10.531 1 95.56 23 HIS B C 1
ATOM 1653 O O . HIS B 1 23 ? 4.262 13.422 -9.445 1 95.56 23 HIS B O 1
ATOM 1659 N N . ARG B 1 24 ? 4.516 14.578 -11.352 1 95.19 24 ARG B N 1
ATOM 1660 C CA . ARG B 1 24 ? 5.91 14.875 -11.039 1 95.19 24 ARG B CA 1
ATOM 1661 C C . ARG B 1 24 ? 6.152 16.375 -10.977 1 95.19 24 ARG B C 1
ATOM 1663 O O . ARG B 1 24 ? 5.559 17.141 -11.742 1 95.19 24 ARG B O 1
ATOM 1670 N N . ASP B 1 25 ? 6.988 16.812 -10.039 1 93.75 25 ASP B N 1
ATOM 1671 C CA . ASP B 1 25 ? 7.488 18.188 -9.938 1 93.75 25 ASP B CA 1
ATOM 1672 C C . ASP B 1 25 ? 8.898 18.219 -9.352 1 93.75 25 ASP B C 1
ATOM 1674 O O . ASP B 1 25 ? 9.57 17.188 -9.297 1 93.75 25 ASP B O 1
ATOM 1678 N N . ALA B 1 26 ? 9.398 19.375 -8.984 1 92.81 26 ALA B N 1
ATOM 1679 C CA . ALA B 1 26 ? 10.781 19.531 -8.539 1 92.81 26 ALA B CA 1
ATOM 1680 C C . ALA B 1 26 ? 11.016 18.781 -7.23 1 92.81 26 ALA B C 1
ATOM 1682 O O . ALA B 1 26 ? 12.156 18.438 -6.906 1 92.81 26 ALA B O 1
ATOM 1683 N N . ARG B 1 27 ? 10.039 18.516 -6.516 1 94.38 27 ARG B N 1
ATOM 1684 C CA . ARG B 1 27 ? 10.164 17.875 -5.211 1 94.38 27 ARG B CA 1
ATOM 1685 C C . ARG B 1 27 ? 10.227 16.359 -5.344 1 94.38 27 ARG B C 1
ATOM 1687 O O . ARG B 1 27 ? 10.609 15.664 -4.406 1 94.38 27 ARG B O 1
ATOM 1694 N N . GLY B 1 28 ? 9.734 15.781 -6.5 1 96.88 28 GLY B N 1
ATOM 1695 C CA . GLY B 1 28 ? 9.68 14.344 -6.723 1 96.88 28 GLY B CA 1
ATOM 1696 C C . GLY B 1 28 ? 8.43 13.906 -7.465 1 96.88 28 GLY B C 1
ATOM 1697 O O . GLY B 1 28 ? 8.141 14.414 -8.547 1 96.88 28 GLY B O 1
ATOM 1698 N N . ALA B 1 29 ? 7.801 12.945 -6.836 1 97.12 29 ALA B N 1
ATOM 1699 C CA . ALA B 1 29 ? 6.645 12.398 -7.539 1 97.12 29 ALA B CA 1
ATOM 1700 C C . ALA B 1 29 ? 5.543 12.008 -6.559 1 97.12 29 ALA B C 1
ATOM 1702 O O . ALA B 1 29 ? 5.801 11.82 -5.367 1 97.12 29 ALA B O 1
ATOM 1703 N N . PHE B 1 30 ? 4.383 12.008 -7.027 1 97.19 30 PHE B N 1
ATOM 1704 C CA . PHE B 1 30 ? 3.188 11.516 -6.348 1 97.19 30 PHE B CA 1
ATOM 1705 C C . PHE B 1 30 ? 2.348 10.656 -7.289 1 97.19 30 PHE B C 1
ATOM 1707 O O . PHE B 1 30 ? 2.07 11.062 -8.422 1 97.19 30 PHE B O 1
ATOM 1714 N N . VAL B 1 31 ? 1.939 9.453 -6.812 1 97.31 31 VAL B N 1
ATOM 1715 C CA . VAL B 1 31 ? 1.181 8.562 -7.68 1 97.31 31 VAL B CA 1
ATOM 1716 C C . VAL B 1 31 ? 0.08 7.871 -6.875 1 97.31 31 VAL B C 1
ATOM 1718 O O . VAL B 1 31 ? 0.302 7.457 -5.734 1 97.31 31 VAL B O 1
ATOM 1721 N N . ARG B 1 32 ? -1.131 7.812 -7.422 1 97.88 32 ARG B N 1
ATOM 1722 C CA . ARG B 1 32 ? -2.219 7.012 -6.871 1 97.88 32 ARG B CA 1
ATOM 1723 C C . ARG B 1 32 ? -2.053 5.543 -7.238 1 97.88 32 ARG B C 1
ATOM 1725 O O . ARG B 1 32 ? -2.246 5.156 -8.391 1 97.88 32 ARG B O 1
ATOM 1732 N N . LEU B 1 33 ? -1.782 4.738 -6.234 1 98.25 33 LEU B N 1
ATOM 1733 C CA . LEU B 1 33 ? -1.489 3.33 -6.48 1 98.25 33 LEU B CA 1
ATOM 1734 C C . LEU B 1 33 ? -2.773 2.512 -6.547 1 98.25 33 LEU B C 1
ATOM 1736 O O . LEU B 1 33 ? -2.789 1.42 -7.121 1 98.25 33 LEU B O 1
ATOM 1740 N N . PHE B 1 34 ? -3.732 2.943 -5.906 1 98.75 34 PHE B N 1
ATOM 1741 C CA . PHE B 1 34 ? -5.02 2.266 -5.781 1 98.75 34 PHE B CA 1
ATOM 1742 C C . PHE B 1 34 ? -6.141 3.271 -5.57 1 98.75 34 PHE B C 1
ATOM 1744 O O . PHE B 1 34 ? -5.98 4.242 -4.828 1 98.75 34 PHE B O 1
ATOM 1751 N N . CYS B 1 35 ? -7.223 3.084 -6.195 1 98.44 35 CYS B N 1
ATOM 1752 C CA . CYS B 1 35 ? -8.453 3.832 -5.988 1 98.44 35 CYS B CA 1
ATOM 1753 C C . CYS B 1 35 ? -9.672 2.932 -6.156 1 98.44 35 CYS B C 1
ATOM 1755 O O . CYS B 1 35 ? -9.984 2.496 -7.27 1 98.44 35 CYS B O 1
ATOM 1757 N N . ALA B 1 36 ? -10.383 2.713 -5.051 1 98.44 36 ALA B N 1
ATOM 1758 C CA . ALA B 1 36 ? -11.516 1.796 -5.082 1 98.44 36 ALA B CA 1
ATOM 1759 C C . ALA B 1 36 ? -12.578 2.264 -6.078 1 98.44 36 ALA B C 1
ATOM 1761 O O . ALA B 1 36 ? -13.234 1.444 -6.727 1 98.44 36 ALA B O 1
ATOM 1762 N N . GLN B 1 37 ? -12.766 3.559 -6.164 1 97.38 37 GLN B N 1
ATOM 1763 C CA . GLN B 1 37 ? -13.75 4.102 -7.094 1 97.38 37 GLN B CA 1
ATOM 1764 C C . GLN B 1 37 ? -13.336 3.85 -8.539 1 97.38 37 GLN B C 1
ATOM 1766 O O . GLN B 1 37 ? -14.148 3.389 -9.352 1 97.38 37 GLN B O 1
ATOM 1771 N N . GLU B 1 38 ? -12.117 4.105 -8.891 1 97.44 38 GLU B N 1
ATOM 1772 C CA . GLU B 1 38 ? -11.656 3.959 -10.266 1 97.44 38 GLU B CA 1
ATOM 1773 C C . GLU B 1 38 ? -11.57 2.49 -10.664 1 97.44 38 GLU B C 1
ATOM 1775 O O . GLU B 1 38 ? -11.758 2.148 -11.836 1 97.44 38 GLU B O 1
ATOM 1780 N N . LEU B 1 39 ? -11.359 1.599 -9.727 1 98.19 39 LEU B N 1
ATOM 1781 C CA . LEU B 1 39 ? -11.219 0.174 -10 1 98.19 39 LEU B CA 1
ATOM 1782 C C . LEU B 1 39 ? -12.523 -0.566 -9.75 1 98.19 39 LEU B C 1
ATOM 1784 O O . LEU B 1 39 ? -12.57 -1.797 -9.812 1 98.19 39 LEU B O 1
ATOM 1788 N N . SER B 1 40 ? -13.625 0.102 -9.492 1 97.31 40 SER B N 1
ATOM 1789 C CA . SER B 1 40 ? -14.891 -0.492 -9.07 1 97.31 40 SER B CA 1
ATOM 1790 C C . SER B 1 40 ? -15.383 -1.518 -10.094 1 97.31 40 SER B C 1
ATOM 1792 O O . SER B 1 40 ? -15.961 -2.541 -9.719 1 97.31 40 SER B O 1
ATOM 1794 N N . PRO B 1 41 ? -15.164 -1.311 -11.414 1 96.81 41 PRO B N 1
ATOM 1795 C CA . PRO B 1 41 ? -15.633 -2.32 -12.359 1 96.81 41 PRO B CA 1
ATOM 1796 C C . PRO B 1 41 ? -14.953 -3.674 -12.172 1 96.81 41 PRO B C 1
ATOM 1798 O O . PRO B 1 41 ? -15.531 -4.711 -12.516 1 96.81 41 PRO B O 1
ATOM 1801 N N . LEU B 1 42 ? -13.766 -3.688 -11.633 1 97.81 42 LEU B N 1
ATOM 1802 C CA . LEU B 1 42 ? -13.008 -4.918 -11.43 1 97.81 42 LEU B CA 1
ATOM 1803 C C . LEU B 1 42 ? -13.164 -5.43 -10.008 1 97.81 42 LEU B C 1
ATOM 1805 O O . LEU B 1 42 ? -13.266 -6.637 -9.781 1 97.81 42 L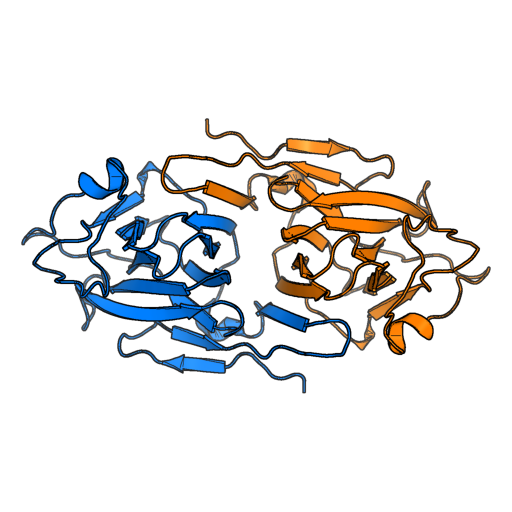EU B O 1
ATOM 1809 N N . LEU B 1 43 ? -13.203 -4.523 -9.062 1 97.81 43 LEU B N 1
ATOM 1810 C CA . LEU B 1 43 ? -13.211 -4.844 -7.641 1 97.81 43 LEU B CA 1
ATOM 1811 C C . LEU B 1 43 ? -14.586 -5.328 -7.195 1 97.81 43 LEU B C 1
ATOM 1813 O O . LEU B 1 43 ? -14.695 -6.203 -6.336 1 97.81 43 LEU B O 1
ATOM 1817 N N . GLY B 1 44 ? -15.617 -4.738 -7.734 1 97.06 44 GLY B N 1
ATOM 1818 C CA . GLY B 1 44 ? -16.953 -5.012 -7.238 1 97.06 44 GLY B CA 1
ATOM 1819 C C . GLY B 1 44 ? -17.141 -4.633 -5.781 1 97.06 44 GLY B C 1
ATOM 1820 O O . GLY B 1 44 ? -16.859 -3.5 -5.387 1 97.06 44 GLY B O 1
ATOM 1821 N N . HIS B 1 45 ? -17.531 -5.664 -5.004 1 96.25 45 HIS B N 1
ATOM 1822 C CA . HIS B 1 45 ? -17.828 -5.414 -3.6 1 96.25 45 HIS B CA 1
ATOM 1823 C C . HIS B 1 45 ? -16.625 -5.707 -2.719 1 96.25 45 HIS B C 1
ATOM 1825 O O . HIS B 1 45 ? -16.672 -5.531 -1.499 1 96.25 45 HIS B O 1
ATOM 1831 N N . ARG B 1 46 ? -15.594 -6.105 -3.293 1 98.19 46 ARG B N 1
ATOM 1832 C CA . ARG B 1 46 ? -14.414 -6.504 -2.533 1 98.19 46 ARG B CA 1
ATOM 1833 C C . ARG B 1 46 ? -13.742 -5.297 -1.889 1 98.19 46 ARG B C 1
ATOM 1835 O O . ARG B 1 46 ? -13.859 -4.176 -2.391 1 98.19 46 ARG B O 1
ATOM 1842 N N . GLN B 1 47 ? -13.117 -5.52 -0.773 1 98.38 47 GLN B N 1
ATOM 1843 C CA . GLN B 1 47 ? -12.352 -4.523 -0.036 1 98.38 47 GLN B CA 1
ATOM 1844 C C . GLN B 1 47 ? -10.922 -5.004 0.205 1 98.38 47 GLN B C 1
ATOM 1846 O O . GLN B 1 47 ? -10.656 -6.207 0.207 1 98.38 47 GLN B O 1
ATOM 1851 N N . ILE B 1 48 ? -9.992 -4.07 0.379 1 98.88 48 ILE B N 1
ATOM 1852 C CA . ILE B 1 48 ? -8.633 -4.457 0.736 1 98.88 48 ILE B CA 1
ATOM 1853 C C . ILE B 1 48 ? -8.609 -4.988 2.168 1 98.88 48 ILE B C 1
ATOM 1855 O O . ILE B 1 48 ? -8.883 -4.25 3.115 1 98.88 48 ILE B O 1
ATOM 1859 N N . ALA B 1 49 ? -8.281 -6.219 2.281 1 98.69 49 ALA B N 1
ATOM 1860 C CA . ALA B 1 49 ? -8.25 -6.867 3.59 1 98.69 49 ALA B CA 1
ATOM 1861 C C . ALA B 1 49 ? -6.848 -6.816 4.191 1 98.69 49 ALA B C 1
ATOM 1863 O O . ALA B 1 49 ? -6.691 -6.664 5.406 1 98.69 49 ALA B O 1
ATOM 1864 N N . GLN B 1 50 ? -5.895 -6.961 3.33 1 98.5 50 GLN B N 1
ATOM 1865 C CA . GLN B 1 50 ? -4.504 -7.094 3.754 1 98.5 50 GLN B CA 1
ATOM 1866 C C . GLN B 1 50 ? -3.555 -6.523 2.703 1 98.5 50 GLN B C 1
ATOM 1868 O O . GLN B 1 50 ? -3.828 -6.602 1.504 1 98.5 50 GLN B O 1
ATOM 1873 N N . ILE B 1 51 ? -2.463 -5.895 3.131 1 98.81 51 ILE B N 1
ATOM 1874 C CA . ILE B 1 51 ? -1.414 -5.387 2.254 1 98.81 51 ILE B CA 1
ATOM 1875 C C . ILE B 1 51 ? -0.059 -5.93 2.705 1 98.81 51 ILE B C 1
ATOM 1877 O O . ILE B 1 51 ? 0.291 -5.84 3.883 1 98.81 51 ILE B O 1
ATOM 1881 N N . ASN B 1 52 ? 0.666 -6.477 1.781 1 98.5 52 ASN B N 1
ATOM 1882 C CA . ASN B 1 52 ? 1.987 -7.023 2.076 1 98.5 52 ASN B CA 1
ATOM 1883 C C . ASN B 1 52 ? 3.066 -6.371 1.218 1 98.5 52 ASN B C 1
ATOM 1885 O O . ASN B 1 52 ? 2.77 -5.797 0.167 1 98.5 52 ASN B O 1
ATOM 1889 N N . HIS B 1 53 ? 4.246 -6.414 1.739 1 98.62 53 HIS B N 1
ATOM 1890 C CA . HIS B 1 53 ? 5.457 -5.922 1.089 1 98.62 53 HIS B CA 1
ATOM 1891 C C . HIS B 1 53 ? 6.578 -6.953 1.157 1 98.62 53 HIS B C 1
ATOM 1893 O O . HIS B 1 53 ? 6.82 -7.543 2.213 1 98.62 53 HIS B O 1
ATOM 1899 N N . SER B 1 54 ? 7.199 -7.25 0.044 1 98.38 54 SER B N 1
ATOM 1900 C CA . SER B 1 54 ? 8.328 -8.172 0.036 1 98.38 54 SER B CA 1
ATOM 1901 C C . SER B 1 54 ? 9.578 -7.523 -0.554 1 98.38 54 SER B C 1
ATOM 1903 O O . SER B 1 54 ? 9.477 -6.664 -1.431 1 98.38 54 SER B O 1
ATOM 1905 N N . THR B 1 55 ? 10.664 -7.883 -0.068 1 98.38 55 THR B N 1
ATOM 1906 C CA . THR B 1 55 ? 11.977 -7.605 -0.643 1 98.38 55 THR B CA 1
ATOM 1907 C C . THR B 1 55 ? 12.672 -8.898 -1.061 1 98.38 55 THR B C 1
ATOM 1909 O O . THR B 1 55 ? 12.773 -9.836 -0.266 1 98.38 55 THR B O 1
ATOM 1912 N N . THR B 1 56 ? 13.078 -8.969 -2.264 1 98.75 56 THR B N 1
ATOM 1913 C CA . THR B 1 56 ? 13.812 -10.117 -2.783 1 98.75 56 THR B CA 1
ATOM 1914 C C . THR B 1 56 ? 15.234 -9.711 -3.166 1 98.75 56 THR B C 1
ATOM 1916 O O . THR B 1 56 ? 15.438 -8.938 -4.105 1 98.75 56 THR B O 1
ATOM 1919 N N . SER B 1 57 ? 16.203 -10.297 -2.562 1 98.25 57 SER B N 1
ATOM 1920 C CA . SER B 1 57 ? 17.578 -9.789 -2.525 1 98.25 57 SER B CA 1
ATOM 1921 C C . SER B 1 57 ? 18.328 -10.125 -3.811 1 98.25 57 SER B C 1
ATOM 1923 O O . SER B 1 57 ? 19.172 -9.352 -4.262 1 98.25 57 SER B O 1
ATOM 1925 N N . HIS B 1 58 ? 17.984 -11.312 -4.395 1 98.44 58 HIS B N 1
ATOM 1926 C CA . HIS B 1 58 ? 18.844 -11.781 -5.477 1 98.44 58 HIS B CA 1
ATOM 1927 C C . HIS B 1 58 ? 18.078 -11.883 -6.789 1 98.44 58 HIS B C 1
ATOM 1929 O O . HIS B 1 58 ? 16.938 -12.352 -6.809 1 98.44 58 HIS B O 1
ATOM 1935 N N . ALA B 1 59 ? 18.797 -11.461 -7.84 1 98.62 59 ALA B N 1
ATOM 1936 C CA . ALA B 1 59 ? 18.25 -11.719 -9.164 1 98.62 59 ALA B CA 1
ATOM 1937 C C . ALA B 1 59 ? 18.125 -13.219 -9.43 1 98.62 59 ALA B C 1
ATOM 1939 O O . ALA B 1 59 ? 19.016 -13.992 -9.062 1 98.62 59 ALA B O 1
ATOM 1940 N N . GLY B 1 60 ? 17.047 -13.602 -10.062 1 98.81 60 GLY B N 1
ATOM 1941 C CA . GLY B 1 60 ? 16.812 -15 -10.352 1 98.81 60 GLY B CA 1
ATOM 1942 C C . GLY B 1 60 ? 15.938 -15.688 -9.32 1 98.81 60 GLY B C 1
ATOM 1943 O O . GLY B 1 60 ? 15.406 -16.766 -9.57 1 98.81 60 GLY B O 1
ATOM 1944 N N . ALA B 1 61 ? 15.812 -15.102 -8.141 1 98.81 61 ALA B N 1
ATOM 1945 C CA . ALA B 1 61 ? 14.969 -15.672 -7.094 1 98.81 61 ALA B CA 1
ATOM 1946 C C . ALA B 1 61 ? 13.516 -15.773 -7.555 1 98.81 61 ALA B C 1
ATOM 1948 O O . ALA B 1 61 ? 13.008 -14.867 -8.219 1 98.81 61 ALA B O 1
ATOM 1949 N N . VAL B 1 62 ? 12.891 -16.891 -7.195 1 98.75 62 VAL B N 1
ATOM 1950 C CA . VAL B 1 62 ? 11.484 -17.109 -7.531 1 98.75 62 VAL B CA 1
ATOM 1951 C C . VAL B 1 62 ? 10.672 -17.266 -6.25 1 98.75 62 VAL B C 1
ATOM 1953 O O . VAL B 1 62 ? 11.055 -18.031 -5.359 1 98.75 62 VAL B O 1
ATOM 1956 N N . ARG B 1 63 ? 9.625 -16.547 -6.117 1 98.56 63 ARG B N 1
ATOM 1957 C CA . ARG B 1 63 ? 8.633 -16.719 -5.059 1 98.56 63 ARG B CA 1
ATOM 1958 C C . ARG B 1 63 ? 7.281 -17.125 -5.637 1 98.56 63 ARG B C 1
ATOM 1960 O O . ARG B 1 63 ? 6.715 -16.422 -6.473 1 98.56 63 ARG B O 1
ATOM 1967 N N . GLY B 1 64 ? 6.547 -18.172 -5.09 1 96.94 64 GLY B N 1
ATOM 1968 C CA . GLY B 1 64 ? 5.355 -18.781 -5.66 1 96.94 64 GLY B CA 1
ATOM 1969 C C . GLY B 1 64 ? 5.652 -20.031 -6.469 1 96.94 64 GLY B C 1
ATOM 1970 O O . GLY B 1 64 ? 6.785 -20.516 -6.469 1 96.94 64 GLY B O 1
ATOM 1971 N N . MET B 1 65 ? 4.625 -20.516 -6.922 1 98.38 65 MET B N 1
ATOM 1972 C CA . MET B 1 65 ? 3.334 -19.922 -7.258 1 98.38 65 MET B CA 1
ATOM 1973 C C . MET B 1 65 ? 2.32 -20.156 -6.141 1 98.38 65 MET B C 1
ATOM 1975 O O . MET B 1 65 ? 2.098 -21.297 -5.73 1 98.38 65 MET B O 1
ATOM 1979 N N . HIS B 1 66 ? 1.536 -19.141 -5.672 1 98.62 66 HIS B N 1
ATOM 1980 C CA . HIS B 1 66 ? 0.643 -19.297 -4.531 1 98.62 66 HIS B CA 1
ATOM 1981 C C . HIS B 1 66 ? -0.781 -18.875 -4.887 1 98.62 66 HIS B C 1
ATOM 1983 O O . HIS B 1 66 ? -0.985 -18.016 -5.738 1 98.62 66 HIS B O 1
ATOM 1989 N N . PHE B 1 67 ? -1.776 -19.531 -4.223 1 98.56 67 PHE B N 1
ATOM 1990 C CA . PHE B 1 67 ? -3.182 -19.141 -4.301 1 98.56 67 PHE B CA 1
ATOM 1991 C C . PHE B 1 67 ? -3.93 -19.594 -3.047 1 98.56 67 PHE B C 1
ATOM 1993 O O . PHE B 1 67 ? -3.393 -20.328 -2.225 1 98.56 67 PHE B O 1
ATOM 2000 N N . GLN B 1 68 ? -5.059 -19.047 -2.826 1 98.5 68 GLN B N 1
ATOM 2001 C CA . GLN B 1 68 ? -5.984 -19.531 -1.804 1 98.5 68 GLN B CA 1
ATOM 2002 C C . GLN B 1 68 ? -7.258 -20.094 -2.432 1 98.5 68 GLN B C 1
ATOM 2004 O O . GLN B 1 68 ? -7.773 -19.531 -3.404 1 98.5 68 GLN B O 1
ATOM 2009 N N . ARG B 1 69 ? -7.785 -21.109 -1.878 1 98.31 69 ARG B N 1
ATOM 2010 C CA . ARG B 1 69 ? -9.016 -21.734 -2.34 1 98.31 69 ARG B CA 1
ATOM 2011 C C . ARG B 1 69 ? -10.242 -21.094 -1.686 1 98.31 69 ARG B C 1
ATOM 2013 O O . ARG B 1 69 ? -10.125 -20.453 -0.643 1 98.31 69 ARG B O 1
ATOM 2020 N N . PRO B 1 70 ? -11.398 -21.312 -2.354 1 98.06 70 PRO B N 1
ATOM 2021 C CA . PRO B 1 70 ? -12.633 -20.938 -1.667 1 98.06 70 PRO B CA 1
ATOM 2022 C C . PRO B 1 70 ? -12.812 -21.656 -0.334 1 98.06 70 PRO B C 1
ATOM 2024 O O . PRO B 1 70 ? -12.383 -22.797 -0.183 1 98.06 70 PRO B O 1
ATOM 2027 N N . PRO B 1 71 ? -13.492 -20.938 0.564 1 98.19 71 PRO B N 1
ATOM 2028 C CA . PRO B 1 71 ? -14.18 -19.656 0.472 1 98.19 71 PRO B CA 1
ATOM 2029 C C . PRO B 1 71 ? -13.234 -18.469 0.693 1 98.19 71 PRO B C 1
ATOM 2031 O O . PRO B 1 71 ? -13.695 -17.328 0.854 1 98.19 71 PRO B O 1
ATOM 2034 N N . HIS B 1 72 ? -11.922 -18.656 0.646 1 98.31 72 HIS B N 1
ATOM 2035 C CA . HIS B 1 72 ? -10.992 -17.578 0.929 1 98.31 72 HIS B CA 1
ATOM 2036 C C . HIS B 1 72 ? -10.156 -17.234 -0.301 1 98.31 72 HIS B C 1
ATOM 2038 O O . HIS B 1 72 ? -9.008 -16.797 -0.176 1 98.31 72 HIS B O 1
ATOM 2044 N N . ALA B 1 73 ? -10.727 -17.547 -1.475 1 98.62 73 ALA B N 1
ATOM 2045 C CA . ALA B 1 73 ? -10.07 -17.094 -2.699 1 98.62 73 ALA B CA 1
ATOM 2046 C C . ALA B 1 73 ? -9.906 -15.586 -2.709 1 98.62 73 ALA B C 1
ATOM 2048 O O . ALA B 1 73 ? -10.805 -14.859 -2.271 1 98.62 73 ALA B O 1
ATOM 2049 N N . GLU B 1 74 ? -8.773 -15.125 -3.221 1 98.56 74 GLU B N 1
ATOM 2050 C CA . GLU B 1 74 ? -8.469 -13.695 -3.104 1 98.56 74 GLU B CA 1
ATOM 2051 C C . GLU B 1 74 ? -8.094 -13.102 -4.453 1 98.56 74 GLU B C 1
ATOM 2053 O O . GLU B 1 74 ? -7.469 -13.773 -5.281 1 98.56 74 GLU B O 1
ATOM 2058 N N . MET B 1 75 ? -8.5 -11.875 -4.691 1 98.75 75 MET B N 1
ATOM 2059 C CA . MET B 1 75 ? -7.875 -11.031 -5.707 1 98.75 75 MET B CA 1
ATOM 2060 C C . MET B 1 75 ? -6.578 -10.43 -5.184 1 98.75 75 MET B C 1
ATOM 2062 O O . MET B 1 75 ? -6.5 -10.023 -4.023 1 98.75 75 MET B O 1
ATOM 2066 N N . LYS B 1 76 ? -5.539 -10.375 -6.039 1 98.88 76 LYS B N 1
ATOM 2067 C CA . LYS B 1 76 ? -4.262 -9.734 -5.746 1 98.88 76 LYS B CA 1
ATOM 2068 C C . LYS B 1 76 ? -3.986 -8.586 -6.715 1 98.88 76 LYS B C 1
ATOM 2070 O O . LYS B 1 76 ? -4.23 -8.711 -7.918 1 98.88 76 LYS B O 1
ATOM 2075 N N . MET B 1 77 ? -3.559 -7.5 -6.215 1 98.94 77 MET B N 1
ATOM 2076 C CA . MET B 1 77 ? -3.062 -6.379 -7.008 1 98.94 77 MET B CA 1
ATOM 2077 C C . MET B 1 77 ? -1.6 -6.09 -6.684 1 98.94 77 MET B C 1
ATOM 2079 O O . MET B 1 77 ? -1.271 -5.715 -5.559 1 98.94 77 MET B O 1
ATOM 2083 N N . VAL B 1 78 ? -0.761 -6.242 -7.695 1 98.94 78 VAL B N 1
ATOM 2084 C CA . VAL B 1 78 ? 0.673 -6.324 -7.434 1 98.94 78 VAL B CA 1
ATOM 2085 C C . VAL B 1 78 ? 1.396 -5.199 -8.172 1 98.94 78 VAL B C 1
ATOM 2087 O O . VAL B 1 78 ? 1.159 -4.98 -9.367 1 98.94 78 VAL B O 1
ATOM 2090 N N . ARG B 1 79 ? 2.205 -4.48 -7.48 1 98.88 79 ARG B N 1
ATOM 2091 C CA . ARG B 1 79 ? 3.078 -3.461 -8.055 1 98.88 79 ARG B CA 1
ATOM 2092 C C . ARG B 1 79 ? 4.531 -3.705 -7.672 1 98.88 79 ARG B C 1
ATOM 2094 O O . ARG B 1 79 ? 4.812 -4.246 -6.598 1 98.88 79 ARG B O 1
ATOM 2101 N N . CYS B 1 80 ? 5.43 -3.312 -8.539 1 98.88 80 CYS B N 1
ATOM 2102 C CA . CYS B 1 80 ? 6.852 -3.287 -8.203 1 98.88 80 CYS B CA 1
ATOM 2103 C C . CYS B 1 80 ? 7.281 -1.896 -7.754 1 98.88 80 CYS B C 1
ATOM 2105 O O . CYS B 1 80 ? 7.207 -0.939 -8.523 1 98.88 80 CYS B O 1
ATOM 2107 N N . LEU B 1 81 ? 7.758 -1.78 -6.551 1 98.31 81 LEU B N 1
ATOM 2108 C CA . LEU B 1 81 ? 8.141 -0.491 -5.98 1 98.31 81 LEU B CA 1
ATOM 2109 C C . LEU B 1 81 ? 9.602 -0.182 -6.273 1 98.31 81 LEU B C 1
ATOM 2111 O O . LEU B 1 81 ? 9.992 0.986 -6.348 1 98.31 81 LEU B O 1
ATOM 2115 N N . ARG B 1 82 ? 10.383 -1.199 -6.332 1 98 82 ARG B N 1
ATOM 2116 C CA . ARG B 1 82 ? 11.812 -1.111 -6.59 1 98 82 ARG B CA 1
ATOM 2117 C C . ARG B 1 82 ? 12.289 -2.285 -7.438 1 98 82 ARG B C 1
ATOM 2119 O O . ARG B 1 82 ? 11.812 -3.408 -7.281 1 98 82 ARG B O 1
ATOM 2126 N N . GLY B 1 83 ? 13.328 -2.023 -8.25 1 98.62 83 GLY B N 1
ATOM 2127 C CA . GLY B 1 83 ? 13.883 -3.078 -9.086 1 98.62 83 GLY B CA 1
ATOM 2128 C C . GLY B 1 83 ? 12.984 -3.441 -10.258 1 98.62 83 GLY B C 1
ATOM 2129 O O . GLY B 1 83 ? 12.453 -2.561 -10.938 1 98.62 83 GLY B O 1
ATOM 2130 N N . ARG B 1 84 ? 13.008 -4.723 -10.492 1 98.88 84 ARG B N 1
ATOM 2131 C CA . ARG B 1 84 ? 12.281 -5.273 -11.641 1 98.88 84 ARG B CA 1
ATOM 2132 C C . ARG B 1 84 ? 11.945 -6.746 -11.414 1 98.88 84 ARG B C 1
ATOM 2134 O O . ARG B 1 84 ? 12.781 -7.508 -10.914 1 98.88 84 ARG B O 1
ATOM 2141 N N . VAL B 1 85 ? 10.758 -7.074 -11.867 1 98.94 85 VAL B N 1
ATOM 2142 C CA . VAL B 1 85 ? 10.352 -8.461 -11.672 1 98.94 85 VAL B CA 1
ATOM 2143 C C . VAL B 1 85 ? 9.594 -8.961 -12.906 1 98.94 85 VAL B C 1
ATOM 2145 O O . VAL B 1 85 ? 9.117 -8.156 -13.711 1 98.94 85 VAL B O 1
ATOM 2148 N N . TRP B 1 86 ? 9.633 -10.273 -13.055 1 98.94 86 TRP B N 1
ATOM 2149 C CA . TRP B 1 86 ? 8.742 -11.031 -13.93 1 98.94 86 TRP B CA 1
ATOM 2150 C C . TRP B 1 86 ? 7.574 -11.609 -13.133 1 98.94 86 TRP B C 1
ATOM 2152 O O . TRP B 1 86 ? 7.715 -12.633 -12.469 1 98.94 86 TRP B O 1
ATOM 2162 N N . ASP B 1 87 ? 6.43 -10.953 -13.25 1 98.94 87 ASP B N 1
ATOM 2163 C CA . ASP B 1 87 ? 5.27 -11.289 -12.43 1 98.94 87 ASP B CA 1
ATOM 2164 C C . ASP B 1 87 ? 4.309 -12.203 -13.18 1 98.94 87 ASP B C 1
ATOM 2166 O O . ASP B 1 87 ? 3.809 -11.844 -14.25 1 98.94 87 ASP B O 1
ATOM 2170 N N . VAL B 1 88 ? 4.004 -13.367 -12.641 1 98.94 88 VAL B N 1
ATOM 2171 C CA . VAL B 1 88 ? 3.338 -14.43 -13.383 1 98.94 88 VAL B CA 1
ATOM 2172 C C . VAL B 1 88 ? 2.021 -14.797 -12.695 1 98.94 88 VAL B C 1
ATOM 2174 O O . VAL B 1 88 ? 1.968 -14.922 -11.469 1 98.94 88 VAL B O 1
ATOM 2177 N N . ALA B 1 89 ? 1.009 -14.938 -13.469 1 98.94 89 ALA B N 1
ATOM 2178 C CA . ALA B 1 89 ? -0.274 -15.469 -13.016 1 98.94 89 ALA B CA 1
ATOM 2179 C C . ALA B 1 89 ? -0.686 -16.672 -13.852 1 98.94 89 ALA B C 1
ATOM 2181 O O . ALA B 1 89 ? -0.515 -16.688 -15.078 1 98.94 89 ALA B O 1
ATOM 2182 N N . VAL B 1 90 ? -1.211 -17.688 -13.203 1 98.88 90 VAL B N 1
ATOM 2183 C CA . VAL B 1 90 ? -1.708 -18.891 -13.852 1 98.88 90 VAL B CA 1
ATOM 2184 C C . VAL B 1 90 ? -3.213 -19.031 -13.625 1 98.88 90 VAL B C 1
ATOM 2186 O O . VAL B 1 90 ? -3.678 -18.984 -12.484 1 98.88 90 VAL B O 1
ATOM 2189 N N . ASP B 1 91 ? -3.971 -19.25 -14.695 1 98.88 91 ASP B N 1
ATOM 2190 C CA . ASP B 1 91 ? -5.414 -19.438 -14.594 1 98.88 91 ASP B CA 1
ATOM 2191 C C . ASP B 1 91 ? -5.75 -20.844 -14.102 1 98.88 91 ASP B C 1
ATOM 2193 O O . ASP B 1 91 ? -5.516 -21.828 -14.797 1 98.88 91 ASP B O 1
ATOM 2197 N N . LEU B 1 92 ? -6.371 -20.922 -12.914 1 98.69 92 LEU B N 1
ATOM 2198 C CA . LEU B 1 92 ? -6.723 -22.219 -12.336 1 98.69 92 LEU B CA 1
ATOM 2199 C C . LEU B 1 92 ? -8.234 -22.391 -12.281 1 98.69 92 LEU B C 1
ATOM 2201 O O . LEU B 1 92 ? -8.734 -23.344 -11.672 1 98.69 92 LEU B O 1
ATOM 2205 N N . ARG B 1 93 ? -8.977 -21.5 -12.812 1 98.56 93 ARG B N 1
ATOM 2206 C CA . ARG B 1 93 ? -10.438 -21.562 -12.727 1 98.56 93 ARG B CA 1
ATOM 2207 C C . ARG B 1 93 ? -10.977 -22.781 -13.461 1 98.56 93 ARG B C 1
ATOM 2209 O O . ARG B 1 93 ? -10.703 -22.969 -14.648 1 98.56 93 ARG B O 1
ATOM 2216 N N . ALA B 1 94 ? -11.711 -23.469 -12.719 1 98.19 94 ALA B N 1
ATOM 2217 C CA . ALA B 1 94 ? -12.32 -24.656 -13.312 1 98.19 94 ALA B CA 1
ATOM 2218 C C . ALA B 1 94 ? -13.211 -24.281 -14.5 1 98.19 94 ALA B C 1
ATOM 2220 O O . ALA B 1 94 ? -14.055 -23.375 -14.391 1 98.19 94 ALA B O 1
ATOM 2221 N N . GLY B 1 95 ? -12.945 -24.938 -15.602 1 97 95 GLY B N 1
ATOM 2222 C CA . GLY B 1 95 ? -13.789 -24.75 -16.766 1 97 95 GLY B CA 1
ATOM 2223 C C . GLY B 1 95 ? -13.391 -23.531 -17.594 1 97 95 GLY B C 1
ATOM 2224 O O . GLY B 1 95 ? -13.992 -23.266 -18.641 1 97 95 GLY B O 1
ATOM 2225 N N . SER B 1 96 ? -12.414 -22.812 -17.141 1 98.12 96 SER B N 1
ATOM 2226 C CA . SER B 1 96 ? -11.961 -21.641 -17.891 1 98.12 96 SER B CA 1
ATOM 2227 C C . SER B 1 96 ? -11.398 -22.031 -19.25 1 98.12 96 SER B C 1
ATOM 2229 O O . SER B 1 96 ? -10.695 -23.047 -19.375 1 98.12 96 SER B O 1
ATOM 2231 N N . PRO B 1 97 ? -11.625 -21.203 -20.281 1 98.38 97 PRO B N 1
ATOM 2232 C CA . PRO B 1 97 ? -11.031 -21.469 -21.594 1 98.38 97 PRO B CA 1
ATOM 2233 C C . PRO B 1 97 ? -9.508 -21.344 -21.578 1 98.38 97 PRO B C 1
ATOM 2235 O O . PRO B 1 97 ? -8.844 -21.812 -22.516 1 98.38 97 PRO B O 1
ATOM 2238 N N . THR B 1 98 ? -8.977 -20.719 -20.578 1 98.62 98 THR B N 1
ATOM 2239 C CA . THR B 1 98 ? -7.527 -20.547 -20.5 1 98.62 98 THR B CA 1
ATOM 2240 C C . THR B 1 98 ? -6.961 -21.297 -19.297 1 98.62 98 THR B C 1
ATOM 2242 O O . THR B 1 98 ? -5.945 -20.891 -18.734 1 98.62 98 THR B O 1
ATOM 2245 N N . PHE B 1 99 ? -7.688 -22.344 -18.984 1 98.44 99 PHE B N 1
ATOM 2246 C CA . PHE B 1 99 ? -7.27 -23.172 -17.859 1 98.44 99 PHE B CA 1
ATOM 2247 C C . PHE B 1 99 ? -5.816 -23.609 -18.016 1 98.44 99 PHE B C 1
ATOM 2249 O O . PHE B 1 99 ? -5.426 -24.109 -19.078 1 98.44 99 PHE B O 1
ATOM 2256 N N . LEU B 1 100 ? -4.961 -23.281 -17 1 98.44 100 LEU B N 1
ATOM 2257 C CA . LEU B 1 100 ? -3.555 -23.641 -16.844 1 98.44 100 LEU B CA 1
ATOM 2258 C C . LEU B 1 100 ? -2.676 -22.812 -17.781 1 98.44 100 LEU B C 1
ATOM 2260 O O . LEU B 1 100 ? -1.467 -23.047 -17.875 1 98.44 100 LEU B O 1
ATOM 2264 N N . ARG B 1 101 ? -3.305 -21.875 -18.438 1 98.62 101 ARG B N 1
ATOM 2265 C CA . ARG B 1 101 ? -2.482 -20.906 -19.156 1 98.62 101 ARG B CA 1
ATOM 2266 C C . ARG B 1 101 ? -1.96 -19.828 -18.219 1 98.62 101 ARG B C 1
ATOM 2268 O O . ARG B 1 101 ? -2.607 -19.484 -17.219 1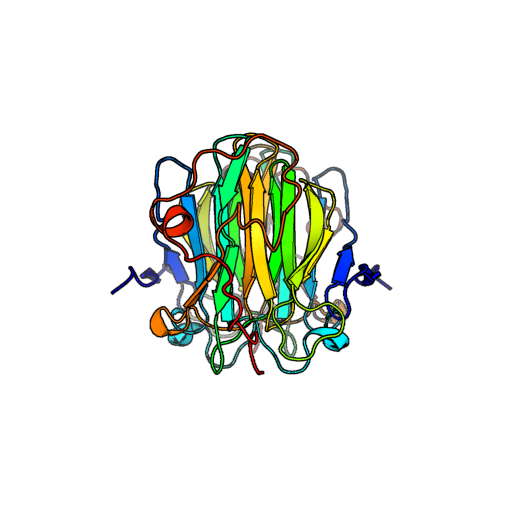 98.62 101 ARG B O 1
ATOM 2275 N N . TRP B 1 102 ? -0.788 -19.344 -18.562 1 98.81 102 TRP B N 1
ATOM 2276 C CA . TRP B 1 102 ? -0.206 -18.297 -17.734 1 98.81 102 TRP B CA 1
ATOM 2277 C C . TRP B 1 102 ? 0.096 -17.047 -18.562 1 98.81 102 TRP B C 1
ATOM 2279 O O . TRP B 1 102 ? 0.183 -17.125 -19.797 1 98.81 102 TRP B O 1
ATOM 2289 N N . HIS B 1 103 ? 0.112 -15.953 -17.938 1 98.88 103 HIS B N 1
ATOM 2290 C CA . HIS B 1 103 ? 0.596 -14.688 -18.469 1 98.88 103 HIS B CA 1
ATOM 2291 C C . HIS B 1 103 ? 1.557 -14.016 -17.5 1 98.88 103 HIS B C 1
ATOM 2293 O O . HIS B 1 103 ? 1.37 -14.102 -16.281 1 98.88 103 HIS B O 1
ATOM 2299 N N . ALA B 1 104 ? 2.584 -13.375 -18.031 1 98.75 104 ALA B N 1
ATOM 2300 C CA . ALA B 1 104 ? 3.557 -12.664 -17.203 1 98.75 104 ALA B CA 1
ATOM 2301 C C . ALA B 1 104 ? 3.664 -11.203 -17.641 1 98.75 104 ALA B C 1
ATOM 2303 O O . ALA B 1 104 ? 3.553 -10.883 -18.828 1 98.75 104 ALA B O 1
ATOM 2304 N N . GLN B 1 105 ? 3.846 -10.398 -16.719 1 98.62 105 GLN B N 1
ATOM 2305 C CA . GLN B 1 105 ? 4.082 -8.977 -16.938 1 98.62 105 GLN B CA 1
ATOM 2306 C C . GLN B 1 105 ? 5.363 -8.523 -16.234 1 98.62 105 GLN B C 1
ATOM 2308 O O . GLN B 1 105 ? 5.574 -8.82 -15.062 1 98.62 105 GLN B O 1
ATOM 2313 N N . GLU B 1 106 ? 6.234 -7.91 -17.031 1 98.75 106 GLU B N 1
ATOM 2314 C CA . GLU B 1 106 ? 7.324 -7.223 -16.344 1 98.75 106 GLU B CA 1
ATOM 2315 C C . GLU B 1 106 ? 6.816 -5.992 -15.602 1 98.75 106 GLU B C 1
ATOM 2317 O O . GLU B 1 106 ? 6.098 -5.168 -16.172 1 98.75 106 GLU B O 1
ATOM 2322 N N . LEU B 1 107 ? 7.098 -5.922 -14.375 1 98.88 107 LEU B N 1
ATOM 2323 C CA . LEU B 1 107 ? 6.848 -4.754 -13.539 1 98.88 107 LEU B CA 1
ATOM 2324 C C . LEU B 1 107 ? 8.156 -4.168 -13.016 1 98.88 107 LEU B C 1
ATOM 2326 O O . LEU B 1 107 ? 9.07 -4.906 -12.656 1 98.88 107 LEU B O 1
ATOM 2330 N N . ALA B 1 108 ? 8.211 -2.881 -13.016 1 98.69 108 ALA B N 1
ATOM 2331 C CA . ALA B 1 108 ? 9.461 -2.236 -12.633 1 98.69 108 ALA B CA 1
ATOM 2332 C C . ALA B 1 108 ? 9.211 -0.955 -11.844 1 98.69 108 ALA B C 1
ATOM 2334 O O . ALA B 1 108 ? 8.117 -0.386 -11.914 1 98.69 108 ALA B O 1
ATOM 2335 N N . GLN B 1 109 ? 10.25 -0.597 -11.133 1 97.06 109 GLN B N 1
ATOM 2336 C CA . GLN B 1 109 ? 10.234 0.694 -10.453 1 97.06 109 GLN B CA 1
ATOM 2337 C C . GLN B 1 109 ? 9.867 1.818 -11.422 1 97.06 109 GLN B C 1
ATOM 2339 O O . GLN B 1 109 ? 10.352 1.857 -12.547 1 97.06 109 GLN B O 1
ATOM 2344 N N . ASP B 1 110 ? 8.883 2.695 -11.055 1 92.12 110 ASP B N 1
ATOM 2345 C CA . ASP B 1 110 ? 8.523 3.949 -11.711 1 92.12 110 ASP B CA 1
ATOM 2346 C C . ASP B 1 110 ? 7.688 3.695 -12.961 1 92.12 110 ASP B C 1
ATOM 2348 O O . ASP B 1 110 ? 7.426 4.617 -13.742 1 92.12 110 ASP B O 1
ATOM 2352 N N . ASP B 1 111 ? 7.305 2.426 -13.227 1 96.12 111 ASP B N 1
ATOM 2353 C CA . ASP B 1 111 ? 6.477 2.227 -14.406 1 96.12 111 ASP B CA 1
ATOM 2354 C C . ASP B 1 111 ? 5.004 2.484 -14.094 1 96.12 111 ASP B C 1
ATOM 2356 O O . ASP B 1 111 ? 4.168 2.521 -15.008 1 96.12 111 ASP B O 1
ATOM 2360 N N . ALA B 1 112 ? 4.676 2.572 -12.82 1 96.44 112 ALA B N 1
ATOM 2361 C CA . ALA B 1 112 ? 3.346 2.889 -12.305 1 96.44 112 ALA B CA 1
ATOM 2362 C C . ALA B 1 112 ? 2.32 1.855 -12.773 1 96.44 112 ALA B C 1
ATOM 2364 O O . ALA B 1 112 ? 1.166 2.195 -13.039 1 96.44 112 ALA B O 1
ATOM 2365 N N . ARG B 1 113 ? 2.732 0.613 -12.961 1 98.56 113 ARG B N 1
ATOM 2366 C CA . ARG B 1 113 ? 1.847 -0.452 -13.414 1 98.56 113 ARG B CA 1
ATOM 2367 C C . ARG B 1 113 ? 1.51 -1.411 -12.281 1 98.56 113 ARG B C 1
ATOM 2369 O O . ARG B 1 113 ? 2.264 -1.521 -11.312 1 98.56 113 ARG B O 1
ATOM 2376 N N . MET B 1 114 ? 0.415 -1.984 -12.422 1 98.75 114 MET B N 1
ATOM 2377 C CA . MET B 1 114 ? -0.124 -2.963 -11.477 1 98.75 114 MET B CA 1
ATOM 2378 C C . MET B 1 114 ? -0.74 -4.148 -12.219 1 98.75 114 MET B C 1
ATOM 2380 O O . MET B 1 114 ? -1.479 -3.963 -13.188 1 98.75 114 MET B O 1
ATOM 2384 N N . LEU B 1 115 ? -0.321 -5.348 -11.898 1 98.94 115 LEU B N 1
ATOM 2385 C CA . LEU B 1 115 ? -1.05 -6.523 -12.367 1 98.94 115 LEU B CA 1
ATOM 2386 C C . LEU B 1 115 ? -2.193 -6.863 -11.414 1 98.94 115 LEU B C 1
ATOM 2388 O O . LEU B 1 115 ? -1.975 -7.07 -10.219 1 98.94 115 LEU B O 1
ATOM 2392 N N . LEU B 1 116 ? -3.428 -6.836 -11.891 1 98.94 116 LEU B N 1
ATOM 2393 C CA . LEU B 1 116 ? -4.613 -7.203 -11.117 1 98.94 116 LEU B CA 1
ATOM 2394 C C . LEU B 1 116 ? -5.031 -8.641 -11.414 1 98.94 116 LEU B C 1
ATOM 2396 O O . LEU B 1 116 ? -5.457 -8.945 -12.531 1 98.94 116 LEU B O 1
ATOM 2400 N N . ILE B 1 117 ? -4.926 -9.477 -10.414 1 98.94 117 ILE B N 1
ATOM 2401 C CA . ILE B 1 117 ? -5.098 -10.922 -10.539 1 98.94 117 ILE B CA 1
ATOM 2402 C C . ILE B 1 117 ? -6.379 -11.352 -9.836 1 98.94 117 ILE B C 1
ATOM 2404 O O . ILE B 1 117 ? -6.469 -11.289 -8.602 1 98.94 117 ILE B O 1
ATOM 2408 N N . PRO B 1 118 ? -7.371 -11.82 -10.547 1 98.75 118 PRO B N 1
ATOM 2409 C CA . PRO B 1 118 ? -8.633 -12.211 -9.914 1 98.75 118 PRO B CA 1
ATOM 2410 C C . PRO B 1 118 ? -8.516 -13.508 -9.117 1 98.75 118 PRO B C 1
ATOM 2412 O O . PRO B 1 118 ? -7.477 -14.172 -9.164 1 98.75 118 PRO B O 1
ATOM 2415 N N . GLU B 1 119 ? -9.602 -13.828 -8.375 1 98.62 119 GLU B N 1
ATOM 2416 C CA . GLU B 1 119 ? -9.656 -15.109 -7.672 1 98.62 119 GLU B CA 1
ATOM 2417 C C . GLU B 1 119 ? -9.492 -16.266 -8.641 1 98.62 119 GLU B C 1
ATOM 2419 O O . GLU B 1 119 ? -9.914 -16.188 -9.797 1 98.62 119 GLU B O 1
ATOM 2424 N N . GLY B 1 120 ? -8.914 -17.328 -8.141 1 98.69 120 GLY B N 1
ATOM 2425 C CA . GLY B 1 120 ? -8.781 -18.516 -8.961 1 98.69 120 GLY B CA 1
ATOM 2426 C C . GLY B 1 120 ? -7.504 -18.547 -9.773 1 98.69 120 GLY B C 1
ATOM 2427 O O . GLY B 1 120 ? -7.383 -19.312 -10.727 1 98.69 120 GLY B O 1
ATOM 2428 N N . PHE B 1 121 ? -6.617 -17.703 -9.461 1 98.88 121 PHE B N 1
ATOM 2429 C CA . PHE B 1 121 ? -5.309 -17.688 -10.102 1 98.88 121 PHE B CA 1
ATOM 2430 C C . PHE B 1 121 ? -4.207 -18.016 -9.102 1 98.88 121 PHE B C 1
ATOM 2432 O O . PHE B 1 121 ? -4.27 -17.594 -7.945 1 98.88 121 PHE B O 1
ATOM 2439 N N . ALA B 1 122 ? -3.217 -18.719 -9.539 1 98.81 122 ALA B N 1
ATOM 2440 C CA . ALA B 1 122 ? -1.951 -18.766 -8.812 1 98.81 122 ALA B CA 1
ATOM 2441 C C . ALA B 1 122 ? -1.044 -17.609 -9.211 1 98.81 122 ALA B C 1
ATOM 2443 O O . ALA B 1 122 ? -1.041 -17.172 -10.367 1 98.81 122 ALA B O 1
ATOM 2444 N N . HIS B 1 123 ? -0.283 -17.156 -8.289 1 98.88 123 HIS B N 1
ATOM 2445 C CA . HIS B 1 123 ? 0.589 -16 -8.516 1 98.88 123 HIS B CA 1
ATOM 2446 C C . HIS B 1 123 ? 2.012 -16.297 -8.055 1 98.88 123 HIS B C 1
ATOM 2448 O O . HIS B 1 123 ? 2.211 -16.922 -7.008 1 98.88 123 HIS B O 1
ATOM 2454 N N . GLY B 1 124 ? 2.951 -15.82 -8.75 1 98.81 124 GLY B N 1
ATOM 2455 C CA . GLY B 1 124 ? 4.359 -15.773 -8.383 1 98.81 124 GLY B CA 1
ATOM 2456 C C . GLY B 1 124 ? 5.164 -14.812 -9.234 1 98.81 124 GLY B C 1
ATOM 2457 O O . GLY B 1 124 ? 4.613 -14.125 -10.102 1 98.81 124 GLY B O 1
ATOM 2458 N N . PHE B 1 125 ? 6.484 -14.75 -8.891 1 98.94 125 PHE B N 1
ATOM 2459 C CA . PHE B 1 125 ? 7.332 -13.859 -9.68 1 98.94 125 PHE B CA 1
ATOM 2460 C C . PHE B 1 125 ? 8.797 -14.281 -9.594 1 98.94 125 PHE B C 1
ATOM 2462 O O . PHE B 1 125 ? 9.164 -15.07 -8.719 1 98.94 125 PHE B O 1
ATOM 2469 N N . GLN B 1 126 ? 9.539 -13.805 -10.492 1 98.94 126 GLN B N 1
ATOM 2470 C CA . GLN B 1 126 ? 11 -13.867 -10.445 1 98.94 126 GLN B CA 1
ATOM 2471 C C . GLN B 1 126 ? 11.602 -12.469 -10.352 1 98.94 126 GLN B C 1
ATOM 2473 O O . GLN B 1 126 ? 11.219 -11.57 -11.102 1 98.94 126 GLN B O 1
ATOM 2478 N N . ALA B 1 127 ? 12.492 -12.305 -9.43 1 98.94 127 ALA B N 1
ATOM 2479 C CA . ALA B 1 127 ? 13.258 -11.062 -9.406 1 98.94 127 ALA B CA 1
ATOM 2480 C C . ALA B 1 127 ? 14.25 -11 -10.562 1 98.94 127 ALA B C 1
ATOM 2482 O O . ALA B 1 127 ? 15.07 -11.914 -10.734 1 98.94 127 ALA B O 1
ATOM 2483 N N . LEU B 1 128 ? 14.172 -9.969 -11.344 1 98.88 128 LEU B N 1
ATOM 2484 C CA . LEU B 1 128 ? 15.094 -9.797 -12.461 1 98.88 128 LEU B CA 1
ATOM 2485 C C . LEU B 1 128 ? 16.297 -8.945 -12.055 1 98.88 128 LEU B C 1
ATOM 2487 O O . LEU B 1 128 ? 17.328 -8.969 -12.719 1 98.88 128 LEU B O 1
ATOM 2491 N N . GLU B 1 129 ? 16.141 -8.117 -11.016 1 98.81 129 GLU B N 1
ATOM 2492 C CA . GLU B 1 129 ? 17.188 -7.297 -10.414 1 98.81 129 GLU B CA 1
ATOM 2493 C C . GLU B 1 129 ? 17.297 -7.547 -8.914 1 98.81 129 GLU B C 1
ATOM 2495 O O . GLU B 1 129 ? 16.312 -7.91 -8.266 1 98.81 129 GLU B O 1
ATOM 2500 N N . PRO B 1 130 ? 18.562 -7.375 -8.344 1 98.56 130 PRO B N 1
ATOM 2501 C CA . PRO B 1 130 ? 18.688 -7.523 -6.887 1 98.56 130 PRO B CA 1
ATOM 2502 C C . PRO B 1 130 ? 17.859 -6.496 -6.121 1 98.56 130 PRO B C 1
ATOM 2504 O O . PRO B 1 130 ? 17.609 -5.395 -6.625 1 98.56 130 PRO B O 1
ATOM 2507 N N . ASP B 1 131 ? 17.359 -6.84 -4.949 1 98.06 131 ASP B N 1
ATOM 2508 C CA . ASP B 1 131 ? 16.656 -5.98 -4.004 1 98.06 131 ASP B CA 1
ATOM 2509 C C . ASP B 1 131 ? 15.367 -5.445 -4.609 1 98.06 131 ASP B C 1
ATOM 2511 O O . ASP B 1 131 ? 15.047 -4.266 -4.453 1 98.06 131 ASP B O 1
ATOM 2515 N N . SER B 1 132 ? 14.711 -6.332 -5.418 1 98.81 132 SER B N 1
ATOM 2516 C CA . SER B 1 132 ? 13.398 -5.977 -5.945 1 98.81 132 SER B CA 1
ATOM 2517 C C . SER B 1 132 ? 12.336 -6.023 -4.855 1 98.81 132 SER B C 1
ATOM 2519 O O . SER B 1 132 ? 12.344 -6.922 -4.008 1 98.81 132 SER B O 1
ATOM 2521 N N . GLU B 1 133 ? 11.406 -5.008 -4.859 1 98.81 133 GLU B N 1
ATOM 2522 C CA . GLU B 1 133 ? 10.367 -4.883 -3.84 1 98.81 133 GLU B CA 1
ATOM 2523 C C . GLU B 1 133 ? 8.977 -4.852 -4.465 1 98.81 133 GLU B C 1
ATOM 2525 O O . GLU B 1 133 ? 8.734 -4.098 -5.41 1 98.81 133 GLU B O 1
ATOM 2530 N N . LEU B 1 134 ? 8.141 -5.684 -3.916 1 98.88 134 LEU B N 1
ATOM 2531 C CA . LEU B 1 134 ? 6.77 -5.742 -4.414 1 98.88 134 LEU B CA 1
ATOM 2532 C C . LEU B 1 134 ? 5.777 -5.344 -3.324 1 98.88 134 LEU B C 1
ATOM 2534 O O . LEU B 1 134 ? 5.961 -5.695 -2.156 1 98.88 134 LEU B O 1
ATOM 2538 N N . LEU B 1 135 ? 4.773 -4.598 -3.73 1 98.88 135 LEU B N 1
ATOM 2539 C CA . LEU B 1 135 ? 3.578 -4.309 -2.945 1 98.88 135 LEU B CA 1
ATOM 2540 C C . LEU B 1 135 ? 2.41 -5.18 -3.396 1 98.88 135 LEU B C 1
ATOM 2542 O O . LEU B 1 135 ? 2.111 -5.254 -4.59 1 98.88 135 LEU B O 1
ATOM 2546 N N . TYR B 1 136 ? 1.753 -5.855 -2.408 1 98.5 136 TYR B N 1
ATOM 2547 C CA . TYR B 1 136 ? 0.589 -6.699 -2.662 1 98.5 136 TYR B CA 1
ATOM 2548 C C . TYR B 1 136 ? -0.642 -6.16 -1.942 1 98.5 136 TYR B C 1
ATOM 2550 O O . TYR B 1 136 ? -0.665 -6.082 -0.712 1 98.5 136 TYR B O 1
ATOM 2558 N N . LEU B 1 137 ? -1.611 -5.855 -2.67 1 98.94 137 LEU B N 1
ATOM 2559 C CA . LEU B 1 137 ? -2.926 -5.637 -2.076 1 98.94 137 LEU B CA 1
ATOM 2560 C C . LEU B 1 137 ? -3.803 -6.875 -2.215 1 98.94 137 LEU B C 1
ATOM 2562 O O . LEU B 1 137 ? -3.926 -7.434 -3.309 1 98.94 137 LEU B O 1
ATOM 2566 N N . HIS B 1 138 ? -4.418 -7.32 -1.093 1 98.88 138 HIS B N 1
ATOM 2567 C CA . HIS B 1 138 ? -5.23 -8.531 -1.081 1 98.88 138 HIS B CA 1
ATOM 2568 C C . HIS B 1 138 ? -6.668 -8.227 -0.662 1 98.88 138 HIS B C 1
ATOM 2570 O O . HIS B 1 138 ? -6.895 -7.449 0.266 1 98.88 138 HIS B O 1
ATOM 2576 N N . THR B 1 139 ? -7.59 -8.93 -1.259 1 98.88 139 THR B N 1
ATOM 2577 C CA . THR B 1 139 ? -8.992 -8.711 -0.929 1 98.88 139 THR B CA 1
ATOM 2578 C C . THR B 1 139 ? -9.477 -9.742 0.088 1 98.88 139 THR B C 1
ATOM 2580 O O . THR B 1 139 ? -10.656 -9.758 0.45 1 98.88 139 THR B O 1
ATOM 2583 N N . GLU B 1 140 ? -8.656 -10.641 0.517 1 98.5 140 GLU B N 1
ATOM 2584 C CA . GLU B 1 140 ? -8.961 -11.633 1.546 1 98.5 140 GLU B CA 1
ATOM 2585 C C . GLU B 1 140 ? -7.793 -11.805 2.512 1 98.5 140 GLU B C 1
ATOM 2587 O O . GLU B 1 140 ? -6.637 -11.609 2.135 1 98.5 140 GLU B O 1
ATOM 2592 N N . PHE B 1 141 ? -8.188 -12.094 3.74 1 97.94 141 PHE B N 1
ATOM 2593 C CA . PHE B 1 141 ? -7.16 -12.406 4.73 1 97.94 141 PHE B CA 1
ATOM 2594 C C . PHE B 1 141 ? -6.438 -13.703 4.371 1 97.94 141 PHE B C 1
ATOM 2596 O O . PHE B 1 141 ? -7.043 -14.625 3.82 1 97.94 141 PHE B O 1
ATOM 2603 N N . TYR B 1 142 ? -5.148 -13.766 4.719 1 97.44 142 TYR B N 1
ATOM 2604 C CA . TYR B 1 142 ? -4.406 -15.016 4.586 1 97.44 142 TYR B CA 1
ATOM 2605 C C . TYR B 1 142 ? -4.965 -16.078 5.516 1 97.44 142 TYR B C 1
ATOM 2607 O O . TYR B 1 142 ? -5.059 -15.875 6.727 1 97.44 142 TYR B O 1
ATOM 2615 N N . GLN B 1 143 ? -5.395 -17.156 4.926 1 97.19 143 GLN B N 1
ATOM 2616 C CA . GLN B 1 143 ? -5.91 -18.312 5.652 1 97.19 143 GLN B CA 1
ATOM 2617 C C . GLN B 1 143 ? -5.117 -19.562 5.316 1 97.19 143 GLN B C 1
ATOM 2619 O O . GLN B 1 143 ? -5.418 -20.25 4.34 1 97.19 143 GLN B O 1
ATOM 2624 N N . PRO B 1 144 ? -4.203 -19.922 6.223 1 96 144 PRO B N 1
ATOM 2625 C CA . PRO B 1 144 ? -3.244 -20.984 5.918 1 96 144 PRO B CA 1
ATOM 2626 C C . PRO B 1 144 ? -3.924 -22.281 5.48 1 96 144 PRO B C 1
ATOM 2628 O O . PRO B 1 144 ? -3.484 -22.922 4.516 1 96 144 PRO B O 1
ATOM 2631 N N . PRO B 1 145 ? -5.059 -22.703 6.008 1 97.31 145 PRO B N 1
ATOM 2632 C CA . PRO B 1 145 ? -5.66 -23.984 5.609 1 97.31 145 PRO B CA 1
ATOM 2633 C C . PRO B 1 145 ? -6.16 -23.969 4.164 1 97.31 145 PRO B C 1
ATOM 2635 O O . PRO B 1 145 ? -6.434 -25.031 3.598 1 97.31 145 PRO B O 1
ATOM 2638 N N . TYR B 1 146 ? -6.285 -22.844 3.584 1 97.94 146 TYR B N 1
ATOM 2639 C CA . TYR B 1 146 ? -6.871 -22.734 2.252 1 97.94 146 TYR B CA 1
ATOM 2640 C C . TYR B 1 146 ? -5.805 -22.406 1.211 1 97.94 146 TYR B C 1
ATOM 2642 O O . TYR B 1 146 ? -6.117 -22.234 0.031 1 97.94 146 TYR B O 1
ATOM 2650 N N . GLU B 1 147 ? -4.613 -22.344 1.689 1 97.12 147 GLU B N 1
ATOM 2651 C CA . GLU B 1 147 ? -3.508 -22.016 0.793 1 97.12 147 GLU B CA 1
ATOM 2652 C C . GLU B 1 147 ? -3.182 -23.188 -0.124 1 97.12 147 GLU B C 1
ATOM 2654 O O . GLU B 1 147 ? -3.297 -24.359 0.278 1 97.12 147 GLU B O 1
ATOM 2659 N N . GLY B 1 148 ? -2.883 -22.891 -1.362 1 96.38 148 GLY B N 1
ATOM 2660 C CA . GLY B 1 148 ? -2.33 -23.828 -2.324 1 96.38 148 GLY B CA 1
ATOM 2661 C C . GLY B 1 148 ? -1.125 -23.281 -3.066 1 96.38 148 GLY B C 1
ATOM 2662 O O . GLY B 1 148 ? -0.801 -22.109 -2.951 1 96.38 148 GLY B O 1
ATOM 2663 N N . GLY B 1 149 ? -0.51 -24.203 -3.775 1 97.38 149 GLY B N 1
ATOM 2664 C CA . GLY B 1 149 ? 0.658 -23.812 -4.547 1 97.38 149 GLY B CA 1
ATOM 2665 C C . GLY B 1 149 ? 0.952 -24.766 -5.699 1 97.38 149 GLY B C 1
ATOM 2666 O O . GLY B 1 149 ? 0.442 -25.875 -5.738 1 97.38 149 GLY B O 1
ATOM 2667 N N . LEU B 1 150 ? 1.624 -24.234 -6.641 1 97.88 150 LEU B N 1
ATOM 2668 C CA . LEU B 1 150 ? 2.141 -25 -7.777 1 97.88 150 LEU B CA 1
ATOM 2669 C C . LEU B 1 150 ? 3.66 -24.891 -7.848 1 97.88 150 LEU B C 1
ATOM 2671 O O . LEU B 1 150 ? 4.238 -23.875 -7.473 1 97.88 150 LEU B O 1
ATOM 2675 N N . ARG B 1 151 ? 4.191 -25.906 -8.391 1 97.94 151 ARG B N 1
ATOM 2676 C CA . ARG B 1 151 ? 5.641 -25.875 -8.555 1 97.94 151 ARG B CA 1
ATOM 2677 C C . ARG B 1 151 ? 6.039 -24.938 -9.695 1 97.94 151 ARG B C 1
ATOM 2679 O O . ARG B 1 151 ? 5.387 -24.906 -10.742 1 97.94 151 ARG B O 1
ATOM 2686 N N . TYR B 1 152 ? 7.156 -24.219 -9.469 1 98.12 152 TYR B N 1
ATOM 2687 C CA . TYR B 1 152 ? 7.625 -23.234 -10.438 1 98.12 152 TYR B CA 1
ATOM 2688 C C . TYR B 1 152 ? 8.047 -23.891 -11.742 1 98.12 152 TYR B C 1
ATOM 2690 O O . TYR B 1 152 ? 7.996 -23.281 -12.805 1 98.12 152 TYR B O 1
ATOM 2698 N N . ASP B 1 153 ? 8.43 -25.156 -11.656 1 98.06 153 ASP B N 1
ATOM 2699 C CA . ASP B 1 153 ? 8.969 -25.859 -12.812 1 98.06 153 ASP B CA 1
ATOM 2700 C C . ASP B 1 153 ? 8.031 -26.969 -13.281 1 98.06 153 ASP B C 1
ATOM 2702 O O . ASP B 1 153 ? 8.469 -27.969 -13.852 1 98.06 153 ASP B O 1
ATOM 2706 N N . ASP B 1 154 ? 6.805 -26.844 -12.953 1 98.44 154 ASP B N 1
ATOM 2707 C CA . ASP B 1 154 ? 5.832 -27.844 -13.414 1 98.44 154 ASP B CA 1
ATOM 2708 C C . ASP B 1 154 ? 5.828 -27.938 -14.938 1 98.44 154 ASP B C 1
ATOM 2710 O O . ASP B 1 154 ? 5.594 -26.953 -15.633 1 98.44 154 ASP B O 1
ATOM 2714 N N . PRO B 1 155 ? 6.008 -29.094 -15.484 1 97.19 155 PR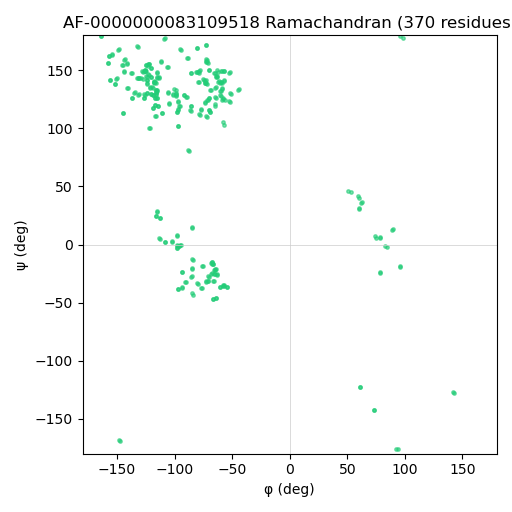O B N 1
ATOM 2715 C CA . PRO B 1 155 ? 6.098 -29.234 -16.938 1 97.19 155 PRO B CA 1
ATOM 2716 C C . PRO B 1 155 ? 4.773 -28.953 -17.641 1 97.19 155 PRO B C 1
ATOM 2718 O O . PRO B 1 155 ? 4.762 -28.547 -18.812 1 97.19 155 PRO B O 1
A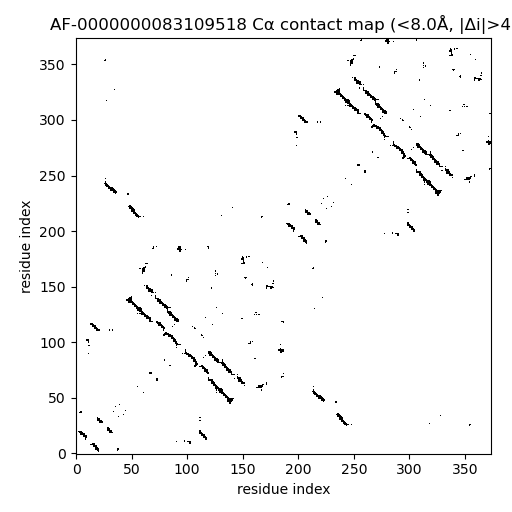TOM 2721 N N . ARG B 1 156 ? 3.678 -29.125 -16.953 1 97.19 156 ARG B N 1
ATOM 2722 C CA . ARG B 1 156 ? 2.375 -28.844 -17.547 1 97.19 156 ARG B CA 1
ATOM 2723 C C . ARG B 1 156 ? 2.168 -27.344 -17.734 1 97.19 156 ARG B C 1
ATOM 2725 O O . ARG B 1 156 ? 1.435 -26.922 -18.625 1 97.19 156 ARG B O 1
ATOM 2732 N N . LEU B 1 157 ? 2.748 -26.562 -16.859 1 98.12 157 LEU B N 1
ATOM 2733 C CA . LEU B 1 157 ? 2.65 -25.109 -16.969 1 98.12 157 LEU B CA 1
ATOM 2734 C C . LEU B 1 157 ? 3.717 -24.562 -17.906 1 98.12 157 LEU B C 1
ATOM 2736 O O . LEU B 1 157 ? 3.428 -23.719 -18.766 1 98.12 157 LEU B O 1
ATOM 2740 N N . ALA B 1 158 ? 4.91 -25.141 -17.734 1 98.25 158 ALA B N 1
ATOM 2741 C CA . ALA B 1 158 ? 6.043 -24.75 -18.562 1 98.25 158 ALA B CA 1
ATOM 2742 C C . ALA B 1 158 ? 6.238 -23.234 -18.578 1 98.25 158 ALA B C 1
ATOM 2744 O O . ALA B 1 158 ? 6.344 -22.625 -19.641 1 98.25 158 ALA B O 1
ATOM 2745 N N . ILE B 1 159 ? 6.184 -22.625 -17.422 1 98.62 159 ILE B N 1
ATOM 2746 C CA . ILE B 1 159 ? 6.359 -21.188 -17.312 1 98.62 159 ILE B CA 1
ATOM 2747 C C . ILE B 1 159 ? 7.742 -20.797 -17.828 1 98.62 159 ILE B C 1
ATOM 2749 O O . ILE B 1 159 ? 8.742 -21.422 -17.469 1 98.62 159 ILE B O 1
ATOM 2753 N N . GLY B 1 160 ? 7.844 -19.797 -18.672 1 98.38 160 GLY B N 1
ATOM 2754 C CA . GLY B 1 160 ? 9.086 -19.297 -19.25 1 98.38 160 GLY B CA 1
ATOM 2755 C C . GLY B 1 160 ? 9.773 -18.25 -18.391 1 98.38 160 GLY B C 1
ATOM 2756 O O . GLY B 1 160 ? 9.727 -17.062 -18.703 1 98.38 160 GLY B O 1
ATOM 2757 N N . TRP B 1 161 ? 10.477 -18.719 -17.391 1 98.75 161 TRP B N 1
ATOM 2758 C CA . TRP B 1 161 ? 11.234 -17.812 -16.547 1 98.75 161 TRP B CA 1
ATOM 2759 C C . TRP B 1 161 ? 12.414 -17.219 -17.312 1 98.75 161 TRP B C 1
ATOM 2761 O O . TRP B 1 161 ? 13.203 -17.953 -17.906 1 98.75 161 TRP B O 1
ATOM 2771 N N . PRO B 1 162 ? 12.578 -15.914 -17.219 1 98.81 162 PRO B N 1
ATOM 2772 C CA . PRO B 1 162 ? 13.609 -15.289 -18.047 1 98.81 162 PRO B CA 1
ATOM 2773 C C . PRO B 1 162 ? 15.023 -15.594 -17.562 1 98.81 162 PRO B C 1
ATOM 2775 O O . PRO B 1 162 ? 15.977 -15.578 -18.344 1 98.81 162 PRO B O 1
ATOM 2778 N N . LEU B 1 163 ? 15.234 -15.773 -16.25 1 98.81 163 LEU B N 1
ATOM 2779 C CA . LEU B 1 163 ? 16.516 -16.141 -15.648 1 98.81 163 LEU B CA 1
ATOM 2780 C C . LEU B 1 163 ? 16.453 -17.547 -15.062 1 98.81 163 LEU B C 1
ATOM 2782 O O . LEU B 1 163 ? 15.375 -18.047 -14.75 1 98.81 163 LEU B O 1
ATOM 2786 N N . PRO B 1 164 ? 17.641 -18.156 -14.922 1 98.62 164 PRO B N 1
ATOM 2787 C CA . PRO B 1 164 ? 17.594 -19.422 -14.195 1 98.62 164 PRO B CA 1
ATOM 2788 C C . PRO B 1 164 ? 17.016 -19.281 -12.789 1 98.62 164 PRO B C 1
ATOM 2790 O O . PRO B 1 164 ? 17.484 -18.469 -12 1 98.62 164 PRO B O 1
ATOM 2793 N N . PRO B 1 165 ? 16.016 -20.062 -12.531 1 98.62 165 PRO B N 1
ATOM 2794 C CA . PRO B 1 165 ? 15.398 -19.938 -11.211 1 98.62 165 PRO B CA 1
ATOM 2795 C C . PRO B 1 165 ? 16.344 -20.328 -10.078 1 98.62 165 PRO B C 1
ATOM 2797 O O . PRO B 1 165 ? 17.062 -21.328 -10.188 1 98.62 165 PRO B O 1
ATOM 2800 N N . LYS B 1 166 ? 16.344 -19.484 -9.039 1 97.69 166 LYS B N 1
ATOM 2801 C CA . LYS B 1 166 ? 17.156 -19.766 -7.863 1 97.69 166 LYS B CA 1
ATOM 2802 C C . LYS B 1 166 ? 16.5 -19.219 -6.602 1 97.69 166 LYS B C 1
ATOM 2804 O O . LYS B 1 166 ? 15.484 -18.516 -6.676 1 97.69 166 LYS B O 1
ATOM 2809 N N . ASP B 1 167 ? 16.984 -19.594 -5.414 1 97.62 167 ASP B N 1
ATOM 2810 C CA . ASP B 1 167 ? 16.609 -19.062 -4.098 1 97.62 167 ASP B CA 1
ATOM 2811 C C . ASP B 1 167 ? 15.125 -19.266 -3.828 1 97.62 167 ASP B C 1
ATOM 2813 O O . ASP B 1 167 ? 14.43 -18.344 -3.414 1 97.62 167 ASP B O 1
ATOM 2817 N N . LEU B 1 168 ? 14.594 -20.375 -4.195 1 97.69 168 LEU B N 1
ATOM 2818 C CA . LEU B 1 168 ? 13.234 -20.75 -3.816 1 97.69 168 LEU B CA 1
ATOM 2819 C C . LEU B 1 168 ? 13.188 -21.266 -2.383 1 97.69 168 LEU B C 1
ATOM 2821 O O . LEU B 1 168 ? 14.133 -21.906 -1.919 1 97.69 168 LEU B O 1
ATOM 2825 N N . SER B 1 169 ? 12.125 -21.016 -1.777 1 96.44 169 SER B N 1
ATOM 2826 C CA . SER B 1 169 ? 11.961 -21.547 -0.428 1 96.44 169 SER B CA 1
ATOM 2827 C C . SER B 1 169 ? 11.734 -23.062 -0.449 1 96.44 169 SER B C 1
ATOM 2829 O O . SER B 1 169 ? 11.281 -23.609 -1.453 1 96.44 169 SER B O 1
ATOM 2831 N N . PRO B 1 170 ? 12.008 -23.719 0.722 1 95.88 170 PRO B N 1
ATOM 2832 C CA . PRO B 1 170 ? 11.664 -25.141 0.821 1 95.88 170 PRO B CA 1
ATOM 2833 C C . PRO B 1 170 ? 10.188 -25.422 0.563 1 95.88 170 PRO B C 1
ATOM 2835 O O . PRO B 1 170 ? 9.836 -26.406 -0.073 1 95.88 170 PRO B O 1
ATOM 2838 N N . ARG B 1 171 ? 9.398 -24.547 0.986 1 95.12 171 ARG B N 1
ATOM 2839 C CA . ARG B 1 171 ? 7.961 -24.688 0.786 1 95.12 171 ARG B CA 1
ATOM 2840 C C . ARG B 1 171 ? 7.609 -24.656 -0.698 1 95.12 171 ARG B C 1
ATOM 2842 O O . ARG B 1 171 ? 6.867 -25.516 -1.18 1 95.12 171 ARG B O 1
ATOM 2849 N N . ASP B 1 172 ? 8.156 -23.734 -1.414 1 96.94 172 ASP B N 1
ATOM 2850 C CA . ASP B 1 172 ? 7.863 -23.594 -2.836 1 96.94 172 ASP B CA 1
ATOM 2851 C C . ASP B 1 172 ? 8.383 -24.797 -3.621 1 96.94 172 ASP B C 1
ATOM 2853 O O . ASP B 1 172 ? 7.758 -25.219 -4.598 1 96.94 172 ASP B O 1
ATOM 2857 N N . LEU B 1 173 ? 9.438 -25.359 -3.145 1 97 173 LEU B N 1
ATOM 2858 C CA . LEU B 1 173 ? 10.047 -26.516 -3.811 1 97 173 LEU B CA 1
ATOM 2859 C C . LEU B 1 173 ? 9.242 -27.781 -3.547 1 97 173 LEU B C 1
ATOM 2861 O O . LEU B 1 173 ? 9.359 -28.766 -4.285 1 97 173 LEU B O 1
ATOM 2865 N N . SER B 1 174 ? 8.43 -27.781 -2.561 1 96.5 174 SER B N 1
ATOM 2866 C CA . SER B 1 174 ? 7.762 -29 -2.117 1 96.5 174 SER B CA 1
ATOM 2867 C C . SER B 1 174 ? 6.352 -29.094 -2.691 1 96.5 174 SER B C 1
ATOM 2869 O O . SER B 1 174 ? 5.668 -30.094 -2.504 1 96.5 174 SER B O 1
ATOM 2871 N N . HIS B 1 175 ? 5.906 -28.094 -3.424 1 96.5 175 HIS B N 1
ATOM 2872 C CA . HIS B 1 175 ? 4.566 -28.156 -3.99 1 96.5 175 HIS B CA 1
ATOM 2873 C C . HIS B 1 175 ? 4.441 -29.297 -4.988 1 96.5 175 HIS B C 1
ATOM 2875 O O . HIS B 1 175 ? 5.398 -29.609 -5.699 1 96.5 175 HIS B O 1
ATOM 2881 N N . PRO B 1 176 ? 3.293 -29.906 -5.039 1 92.75 176 PRO B N 1
ATOM 2882 C CA . PRO B 1 176 ? 3.092 -31 -5.988 1 92.75 176 PRO B CA 1
ATOM 2883 C C . PRO B 1 176 ? 3.008 -30.516 -7.434 1 92.75 176 PRO B C 1
ATOM 2885 O O . PRO B 1 176 ? 2.617 -29.375 -7.688 1 92.75 176 PRO B O 1
ATOM 2888 N N . LEU B 1 177 ? 3.291 -31.422 -8.289 1 96.5 177 LEU B N 1
ATOM 2889 C CA . LEU B 1 177 ? 3.049 -31.172 -9.703 1 96.5 177 LEU B CA 1
ATOM 2890 C C . LEU B 1 177 ? 1.557 -31.203 -10.016 1 96.5 177 LEU B C 1
ATOM 2892 O O . LEU B 1 177 ? 0.782 -31.828 -9.289 1 96.5 177 LEU B O 1
ATOM 2896 N N . VAL B 1 178 ? 1.218 -30.531 -11.125 1 97.06 178 VAL B N 1
ATOM 2897 C CA . VAL B 1 178 ? -0.17 -30.547 -11.578 1 97.06 178 VAL B CA 1
ATOM 2898 C C . VAL B 1 178 ? -0.51 -31.922 -12.148 1 97.06 178 VAL B C 1
ATOM 2900 O O . VAL B 1 178 ? -0.062 -32.281 -13.234 1 97.06 178 VAL B O 1
ATOM 2903 N N . GLY B 1 179 ? -1.328 -32.594 -11.398 1 94.44 179 GLY B N 1
ATOM 2904 C CA . GLY B 1 179 ? -1.707 -33.938 -11.82 1 94.44 179 GLY B CA 1
ATOM 2905 C C . GLY B 1 179 ? -2.795 -33.938 -12.875 1 94.44 179 GLY B C 1
ATOM 2906 O O . GLY B 1 179 ? -3.447 -32.906 -13.109 1 94.44 179 GLY B O 1
ATOM 2907 N N . ALA B 1 180 ? -3.029 -35.125 -13.469 1 93 180 ALA B N 1
ATOM 2908 C CA . ALA B 1 180 ? -4.066 -35.281 -14.484 1 93 180 ALA B CA 1
ATOM 2909 C C . ALA B 1 180 ? -5.453 -35.031 -13.898 1 93 180 ALA B C 1
ATOM 2911 O O . ALA B 1 180 ? -6.367 -34.594 -14.594 1 93 180 ALA B O 1
ATOM 2912 N N . ASP B 1 181 ? -5.539 -35.156 -12.648 1 93 181 ASP B N 1
ATOM 2913 C CA . ASP B 1 181 ? -6.84 -35.094 -11.992 1 93 181 ASP B CA 1
ATOM 2914 C C . ASP B 1 181 ? -7.113 -33.688 -11.461 1 93 181 ASP B C 1
ATOM 2916 O O . ASP B 1 181 ? -8.18 -33.438 -10.891 1 93 181 ASP B O 1
ATOM 2920 N N . PHE B 1 182 ? -6.113 -32.812 -11.664 1 95.19 182 PHE B N 1
ATOM 2921 C CA . PHE B 1 182 ? -6.332 -31.469 -11.195 1 95.19 182 PHE B CA 1
ATOM 2922 C C . PHE B 1 182 ? -7.395 -30.766 -12.031 1 95.19 182 PHE B C 1
ATOM 2924 O O . PHE B 1 182 ? -7.184 -30.516 -13.219 1 95.19 182 PHE B O 1
ATOM 2931 N N . SER B 1 183 ? -8.555 -30.438 -11.406 1 95 183 SER B N 1
ATOM 2932 C CA . SER B 1 183 ? -9.688 -29.906 -12.148 1 95 183 SER B CA 1
ATOM 2933 C C . SER B 1 183 ? -9.812 -28.391 -11.969 1 95 183 SER B C 1
ATOM 2935 O O . SER B 1 183 ? -10.75 -27.781 -12.469 1 95 183 SER B O 1
ATOM 2937 N N . GLY B 1 184 ? -8.82 -27.844 -11.203 1 96.75 184 GLY B N 1
ATOM 2938 C CA . GLY B 1 184 ? -8.828 -26.391 -11.047 1 96.75 184 GLY B CA 1
ATOM 2939 C C . GLY B 1 184 ? -9.562 -25.938 -9.797 1 96.75 184 GLY B C 1
ATOM 2940 O O . GLY B 1 184 ? -9.797 -26.734 -8.883 1 96.75 184 GLY B O 1
ATOM 2941 N N . VAL B 1 185 ? -9.68 -24.688 -9.641 1 97.62 185 VAL B N 1
ATOM 2942 C CA . VAL B 1 185 ? -10.344 -24.047 -8.516 1 97.62 185 VAL B CA 1
ATOM 2943 C C . VAL B 1 185 ? -11.781 -23.688 -8.898 1 97.62 185 VAL B C 1
ATOM 2945 O O . VAL B 1 185 ? -12 -22.891 -9.812 1 97.62 185 VAL B O 1
ATOM 2948 N N . ALA B 1 186 ? -12.719 -24.281 -8.25 1 96.62 186 ALA B N 1
ATOM 2949 C CA . ALA B 1 186 ? -14.133 -23.953 -8.453 1 96.62 186 ALA B CA 1
ATOM 2950 C C . ALA B 1 186 ? -14.547 -22.766 -7.578 1 96.62 186 ALA B C 1
ATOM 2952 O O . ALA B 1 186 ? -14.625 -22.891 -6.355 1 96.62 186 ALA B O 1
ATOM 2953 N N . LEU B 1 187 ? -14.891 -21.688 -8.156 1 94.81 187 LEU B N 1
ATOM 2954 C CA . LEU B 1 187 ? -15.211 -20.469 -7.43 1 94.81 187 LEU B CA 1
ATOM 2955 C C . LEU B 1 187 ? -16.688 -20.406 -7.09 1 94.81 187 LEU B C 1
ATOM 2957 O O . LEU B 1 187 ? -17.531 -20.938 -7.828 1 94.81 187 LEU B O 1
#

Sequence (374 aa):
MGDRMKILDTPIADLKLVESTPHRDARGAFVRLFCAQELSPLLGHRQIAQINHSTTSHAGAVRGMHFQRPPHAEMKMVRCLRGRVWDVAVDLRAGSPTFLRWHAQELAQDDARMLLIPEGFAHGFQALEPDSELLYLHTEFYQPPYEGGLRYDDPRLAIGWPLPPKDLSPRDLSHPLVGADFSGVALMGDRMKILDTPIADLKLVESTPHRDARGAFVRLFCAQELSPLLGHRQIAQINHSTTSHAGAVRGMHFQRPPHAEMKMVRCLRGRVWDVAVDLRAGSPTFLRWHAQELAQDDARMLLIPEGFAHGFQALEPDSELLYLHTEFYQPPYEGGLRYDDPRLAIGWPLPPKDLSPRDLSHPLVGADFSGVAL